Protein 1LC0 (pdb70)

Foldseek 3Di:
DDDDDQAAEEEEEACDVQSVVVVVLCVDPLNPPHYDYAAYEYPDPPQADVPHGYDHPVVLLVDPRHQEYEYEFFQQCQLVSLVSNLVSLHAYEYEFPNHLDLVSVVVSVVSCVVSVHHYHYDQLLCVDPLLVQVLVVLVPWAFAEKEKEKEEAQDDCVRRNDCLRNVLSRVLSVCVRQNFKDWDAWDKDDDVVQSWMKIWTWIAGPRRYIYIYMYIHGPPIHTDMWIWTDTPPDIDTDGDDPDDCPCSVVVRVVVVVCVVVVNDDPVRVVVVVVSSSSSSVVSVVNVVRD

Solvent-accessible surface area: 14925 Å² total; per-residue (Å²): 225,180,98,140,72,76,84,42,3,0,0,0,0,8,16,43,209,38,0,54,29,1,10,141,7,12,107,47,112,114,1,53,68,84,8,65,38,26,0,0,4,17,151,135,174,67,48,57,58,122,136,8,125,32,11,49,51,124,84,0,38,214,27,173,94,1,50,0,0,1,0,9,12,47,10,56,19,3,53,73,14,0,56,52,0,0,100,40,28,13,19,0,1,0,15,57,5,0,0,53,41,66,66,10,0,83,73,0,29,124,24,3,74,133,75,52,82,28,9,4,5,4,17,20,10,32,44,21,81,14,3,103,71,0,128,189,33,22,134,80,67,104,19,98,114,7,38,0,74,14,9,10,58,51,60,94,77,160,137,78,5,14,6,0,1,18,0,2,7,26,0,1,9,0,6,47,26,28,32,59,8,49,48,103,43,13,78,46,78,83,118,168,136,68,106,37,28,59,1,36,0,64,1,54,8,126,110,170,0,100,1,24,0,18,3,24,12,2,81,62,63,150,189,67,109,110,14,56,0,47,12,79,77,49,65,16,109,136,24,64,81,148,35,128,30,147,54,20,55,4,104,2,3,54,65,0,13,72,20,18,55,125,118,34,53,83,131,79,75,60,63,41,80,127,44,3,28,37,3,1,13,11,0,12,69,0,71,152,101,48

B-factor: mean 19.23, std 9.13, range [7.32, 62.12]

Radius of gyration: 19.87 Å; Cα contacts (8 Å, |Δi|>4): 535; chains: 1; bounding box: 60×46×43 Å

CATH classification: 3.40.50.720 (+1 more: 3.30.360.10)

Sequence (290 aa):
MITNSGKFGVVVVGVGRAGSVRLRDLKDPRSAAFLNLIGFVSRRELGSLDEVRQISLEDALRSQEIDVAYICSESSSHEDYIRQFLQAGKHVLVEYPMTLSFAAAQELWELAAQKGRVLHEEHVELLMEEFEFLRREVLGKELLKGSLRFTASPLEEERFGFPAFSGISRLTWLVSLFGELSLISATLEERKEDQYMKMTVQLETQNKGLLSWIEEKGPGLKRNRYVNFQFTSGSLEEVPSVGVNKNIFLKDQDIFVQKLLDQVSAEDLAAEKKRIMHCLGLASDIQKLC

Structure (mmCIF, N/CA/C/O backbone):
data_1LC0
#
_entry.id   1LC0
#
_cell.length_a   51.780
_cell.length_b   75.730
_cell.length_c   76.080
_cell.angle_alpha   90.00
_cell.angle_beta   90.00
_cell.angle_gamma   90.00
#
_symmetry.space_group_name_H-M   'P 21 21 21'
#
loop_
_entity.id
_entity.type
_entity.pdbx_description
1 polymer 'Biliverdin Reductase A'
2 non-polymer 'PHOSPHATE ION'
3 water water
#
loop_
_atom_site.group_PDB
_atom_site.id
_atom_site.type_symbol
_atom_site.label_atom_id
_atom_site.label_alt_id
_atom_site.label_comp_id
_atom_site.label_asym_id
_atom_site.label_entity_id
_atom_site.label_seq_id
_atom_site.pdbx_PDB_ins_code
_atom_site.Cartn_x
_atom_site.Cartn_y
_atom_site.Cartn_z
_atom_site.occupancy
_atom_site.B_iso_or_equiv
_atom_site.auth_seq_id
_atom_site.auth_comp_id
_atom_site.auth_asym_id
_atom_site.auth_atom_id
_atom_site.pdbx_PDB_model_num
ATOM 1 N N . MET A 1 1 ? 67.491 6.696 40.754 1.00 19.95 2 MET A N 1
ATOM 2 C CA . MET A 1 1 ? 67.326 8.029 40.109 1.00 20.01 2 MET A CA 1
ATOM 3 C C . MET A 1 1 ? 66.805 9.041 41.127 1.00 18.59 2 MET A C 1
ATOM 4 O O . MET A 1 1 ? 65.932 8.730 41.940 1.00 19.87 2 MET A O 1
ATOM 9 N N . ILE A 1 2 ? 67.365 10.246 41.097 1.00 17.00 3 ILE A N 1
ATOM 10 C CA . ILE A 1 2 ? 66.937 11.307 41.998 1.00 16.48 3 ILE A CA 1
ATOM 11 C C . ILE A 1 2 ? 66.025 12.225 41.194 1.00 16.02 3 ILE A C 1
ATOM 12 O O . ILE A 1 2 ? 66.467 12.889 40.255 1.00 16.34 3 ILE A O 1
ATOM 17 N N . THR A 1 3 ? 64.747 12.242 41.555 1.00 15.50 4 THR A N 1
ATOM 18 C CA . THR A 1 3 ? 63.762 13.067 40.867 1.00 17.38 4 THR A CA 1
ATOM 19 C C . THR A 1 3 ? 63.021 13.957 41.857 1.00 18.27 4 THR A C 1
ATOM 20 O O . THR A 1 3 ? 62.342 13.466 42.761 1.00 20.08 4 THR A O 1
ATOM 24 N N . ASN A 1 4 ? 63.158 15.266 41.678 1.00 19.98 5 ASN A N 1
ATOM 25 C CA . ASN A 1 4 ? 62.514 16.241 42.548 1.00 23.20 5 ASN A CA 1
ATOM 26 C C . ASN A 1 4 ? 61.029 16.312 42.228 1.00 23.48 5 ASN A C 1
ATOM 27 O O . ASN A 1 4 ? 60.641 16.708 41.129 1.00 23.78 5 ASN A O 1
ATOM 32 N N . SER A 1 5 ? 60.201 15.929 43.192 1.00 24.00 6 SER A N 1
ATOM 33 C CA . SER A 1 5 ? 58.759 15.955 43.000 1.00 24.61 6 SER A CA 1
ATOM 34 C C . SER A 1 5 ? 58.256 17.374 42.758 1.00 23.28 6 SER A C 1
ATOM 35 O O . SER A 1 5 ? 58.676 18.319 43.430 1.00 24.75 6 SER A O 1
ATOM 38 N N . GLY A 1 6 ? 57.363 17.515 41.785 1.00 21.62 7 GLY A N 1
ATOM 39 C CA . GLY A 1 6 ? 56.795 18.815 41.476 1.00 19.80 7 GLY A CA 1
ATOM 40 C C . GLY A 1 6 ? 55.415 18.942 42.094 1.00 18.70 7 GLY A C 1
ATOM 41 O O . GLY A 1 6 ? 54.777 19.992 42.013 1.00 20.34 7 GLY A O 1
ATOM 42 N N . LYS A 1 7 ? 54.953 17.862 42.717 1.00 15.92 8 LYS A N 1
ATOM 43 C CA . LYS A 1 7 ? 53.640 17.850 43.352 1.00 15.02 8 LYS A CA 1
ATOM 44 C C . LYS A 1 7 ? 53.695 18.488 44.734 1.00 13.70 8 LYS A C 1
ATOM 45 O O . LYS A 1 7 ? 54.731 18.468 45.404 1.00 15.58 8 LYS A O 1
ATOM 51 N N . PHE A 1 8 ? 52.573 19.063 45.154 1.00 12.25 9 PHE A N 1
ATOM 52 C CA . PHE A 1 8 ? 52.489 19.687 46.464 1.00 12.00 9 PHE A CA 1
ATOM 53 C C . PHE A 1 8 ? 52.182 18.630 47.517 1.00 11.13 9 PHE A C 1
ATOM 54 O O . PHE A 1 8 ? 51.217 17.874 47.377 1.00 11.39 9 PHE A O 1
ATOM 62 N N . GLY A 1 9 ? 53.002 18.580 48.563 1.00 11.43 10 GLY A N 1
ATOM 63 C CA . GLY A 1 9 ? 52.789 17.627 49.640 1.00 11.37 10 GLY A CA 1
ATOM 64 C C . GLY A 1 9 ? 51.706 18.151 50.566 1.00 10.72 10 GLY A C 1
ATOM 65 O O . GLY A 1 9 ? 51.789 19.280 51.047 1.00 11.29 10 GLY A O 1
ATOM 66 N N . VAL A 1 10 ? 50.700 17.321 50.826 1.00 10.51 11 VAL A N 1
ATOM 67 C CA . VAL A 1 10 ? 49.561 17.693 51.660 1.00 10.13 11 VAL A CA 1
ATOM 68 C C . VAL A 1 10 ? 49.462 16.936 52.979 1.00 9.86 11 VAL A C 1
ATOM 69 O O . VAL A 1 10 ? 49.684 15.726 53.031 1.00 11.01 11 VAL A O 1
ATOM 73 N N . VAL A 1 11 ? 49.133 17.657 54.048 1.00 9.46 12 VAL A N 1
ATOM 74 C CA . VAL A 1 11 ? 48.888 17.013 55.325 1.00 9.96 12 VAL A CA 1
ATOM 75 C C . VAL A 1 11 ? 47.463 17.421 55.696 1.00 9.10 12 VAL A C 1
ATOM 76 O O . VAL A 1 11 ? 47.093 18.592 55.556 1.00 9.98 12 VAL A O 1
ATOM 80 N N . VAL A 1 12 ? 46.654 16.447 56.109 1.00 9.25 13 VAL A N 1
ATOM 81 C CA . VAL A 1 12 ? 45.274 16.710 56.516 1.00 9.59 13 VAL A CA 1
ATOM 82 C C . VAL A 1 12 ? 45.267 16.795 58.040 1.00 8.90 13 VAL A C 1
ATOM 83 O O . VAL A 1 12 ? 45.750 15.889 58.722 1.00 10.00 13 VAL A O 1
ATOM 87 N N . VAL A 1 13 ? 44.722 17.888 58.563 1.00 9.30 14 VAL A N 1
ATOM 88 C CA . VAL A 1 13 ? 44.677 18.134 60.001 1.00 9.75 14 VAL A CA 1
ATOM 89 C C . VAL A 1 13 ? 43.253 17.975 60.526 1.00 9.37 14 VAL A C 1
ATOM 90 O O . VAL A 1 13 ? 42.364 18.770 60.199 1.00 9.97 14 VAL A O 1
ATOM 94 N N . GLY A 1 14 ? 43.051 16.948 61.350 1.00 9.12 15 GLY A N 1
ATOM 95 C CA . GLY A 1 14 ? 41.739 16.667 61.911 1.00 10.38 15 GLY A CA 1
ATOM 96 C C . GLY A 1 14 ? 41.106 15.564 61.089 1.00 11.40 15 GLY A C 1
ATOM 97 O O . GLY A 1 14 ? 40.775 15.784 59.922 1.00 12.91 15 GLY A O 1
ATOM 98 N N . VAL A 1 15 ? 40.921 14.385 61.672 1.00 12.13 16 VAL A N 1
ATOM 99 C CA . VAL A 1 15 ? 40.359 13.288 60.902 1.00 14.23 16 VAL A CA 1
ATOM 100 C C . VAL A 1 15 ? 38.920 12.897 61.191 1.00 15.35 16 VAL A C 1
ATOM 101 O O . VAL A 1 15 ? 38.540 11.730 61.057 1.00 19.53 16 VAL A O 1
ATOM 105 N N . GLY A 1 16 ? 38.123 13.884 61.587 1.00 14.21 17 GLY A N 1
ATOM 106 C CA . GLY A 1 16 ? 36.710 13.651 61.795 1.00 13.44 17 GLY A CA 1
ATOM 107 C C . GLY A 1 16 ? 36.152 13.452 60.393 1.00 12.73 17 GLY A C 1
ATOM 108 O O . GLY A 1 16 ? 36.902 13.128 59.464 1.00 13.57 17 GLY A O 1
ATOM 109 N N . ARG A 1 17 ? 34.859 13.677 60.208 1.00 13.31 18 ARG A N 1
ATOM 110 C CA . ARG A 1 17 ? 34.257 13.469 58.898 1.00 12.70 18 ARG A CA 1
ATOM 111 C C . ARG A 1 17 ? 34.859 14.300 57.776 1.00 11.60 18 ARG A C 1
ATOM 112 O O . ARG A 1 17 ? 35.177 13.772 56.708 1.00 11.13 18 ARG A O 1
ATOM 120 N N . ALA A 1 18 ? 35.012 15.599 58.010 1.00 11.79 19 ALA A N 1
ATOM 121 C CA . ALA A 1 18 ? 35.562 16.479 56.990 1.00 10.95 19 ALA A CA 1
ATOM 122 C C . ALA A 1 18 ? 36.959 16.039 56.566 1.00 10.36 19 ALA A C 1
ATOM 123 O O . ALA A 1 18 ? 37.273 16.009 55.373 1.00 10.15 19 ALA A O 1
ATOM 125 N N . GLY A 1 19 ? 37.794 15.683 57.536 1.00 10.25 20 GLY A N 1
ATOM 126 C CA . GLY A 1 19 ? 39.139 15.241 57.213 1.00 9.68 20 GLY A CA 1
ATOM 127 C C . GLY A 1 19 ? 39.125 13.930 56.449 1.00 9.52 20 GLY A C 1
ATOM 128 O O . GLY 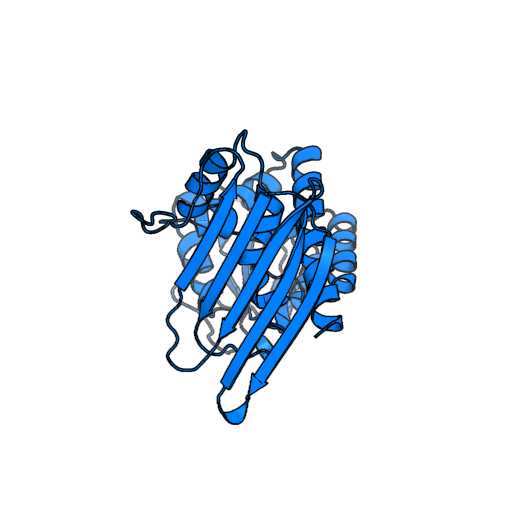A 1 19 ? 39.925 13.724 55.532 1.00 9.56 20 GLY A O 1
ATOM 129 N N . SER A 1 20 ? 38.213 13.034 56.821 1.00 9.45 21 SER A N 1
ATOM 130 C CA . SER A 1 20 ? 38.114 11.745 56.146 1.00 9.83 21 SER A CA 1
ATOM 131 C C . SER A 1 20 ? 37.709 11.928 54.689 1.00 9.00 21 SER A C 1
ATOM 132 O O . SER A 1 20 ? 38.169 11.190 53.816 1.00 9.17 21 SER A O 1
ATOM 135 N N . VAL A 1 21 ? 36.838 12.898 54.433 1.00 9.04 22 VAL A N 1
ATOM 136 C CA . VAL A 1 21 ? 36.416 13.202 53.069 1.00 9.00 22 VAL A CA 1
ATOM 137 C C . VAL A 1 21 ? 37.621 13.704 52.261 1.00 8.75 22 VAL A C 1
ATOM 138 O O . VAL A 1 21 ? 37.821 13.286 51.122 1.00 8.85 22 VAL A O 1
ATOM 142 N N . ARG A 1 22 ? 38.428 14.587 52.846 1.00 8.34 23 ARG A N 1
ATOM 143 C CA . ARG A 1 22 ? 39.599 15.083 52.131 1.00 8.81 23 ARG A CA 1
ATOM 144 C C . ARG A 1 22 ? 40.619 13.970 51.887 1.00 8.58 23 ARG A C 1
ATOM 145 O O . ARG A 1 22 ? 41.238 13.918 50.824 1.00 8.92 23 ARG A O 1
ATOM 153 N N . LEU A 1 23 ? 40.803 13.082 52.861 1.00 8.80 24 LEU A N 1
ATOM 154 C CA . LEU A 1 23 ? 41.739 11.971 52.686 1.00 8.92 24 LEU A CA 1
ATOM 155 C C . LEU A 1 23 ? 41.277 11.081 51.536 1.00 8.57 24 LEU A C 1
ATOM 156 O O . LEU A 1 23 ? 42.075 10.682 50.691 1.00 9.95 24 LEU A O 1
ATOM 161 N N . ARG A 1 24 ? 39.985 10.775 51.513 1.00 8.73 25 ARG A N 1
ATOM 162 C CA . ARG A 1 24 ? 39.406 9.958 50.453 1.00 8.95 25 ARG A CA 1
ATOM 163 C C . ARG A 1 24 ? 39.650 10.608 49.093 1.00 9.21 25 ARG A C 1
ATOM 164 O O . ARG A 1 24 ? 40.120 9.963 48.159 1.00 10.69 25 ARG A O 1
ATOM 172 N N . ASP A 1 25 ? 39.324 11.891 48.980 1.00 8.55 26 ASP A N 1
ATOM 173 C CA . ASP A 1 25 ? 39.485 12.601 47.717 1.00 8.79 26 ASP A CA 1
ATOM 174 C C . ASP A 1 25 ? 40.929 12.739 47.251 1.00 9.63 26 ASP A C 1
ATOM 175 O O . ASP A 1 25 ? 41.191 12.764 46.048 1.00 10.00 26 ASP A O 1
ATOM 180 N N . LEU A 1 26 ? 41.867 12.823 48.184 1.00 10.13 27 LEU A N 1
ATOM 181 C CA . LEU A 1 26 ? 43.275 12.945 47.818 1.00 11.17 27 LEU A CA 1
ATOM 182 C C . LEU A 1 26 ? 43.802 11.694 47.114 1.00 12.79 27 LEU A C 1
ATOM 183 O O . LEU A 1 26 ? 44.850 11.732 46.464 1.00 14.12 27 LEU A O 1
ATOM 188 N N . LYS A 1 27 ? 43.071 10.592 47.225 1.00 13.64 28 LYS A N 1
ATOM 189 C CA . LYS A 1 27 ? 43.479 9.345 46.588 1.00 15.16 28 LYS A CA 1
ATOM 190 C C . LYS A 1 27 ? 42.876 9.214 45.181 1.00 16.07 28 LYS A C 1
ATOM 191 O O . LYS A 1 27 ? 43.307 8.380 44.382 1.00 17.02 28 LYS A O 1
ATOM 197 N N . ASP A 1 28 ? 41.889 10.053 44.877 1.00 14.36 29 ASP A N 1
ATOM 198 C CA . ASP A 1 28 ? 41.216 10.049 43.576 1.00 14.20 29 ASP A CA 1
ATOM 199 C C . ASP A 1 28 ? 42.163 10.468 42.449 1.00 12.70 29 ASP A C 1
ATOM 200 O O . ASP A 1 28 ? 43.062 11.279 42.656 1.00 12.45 29 ASP A O 1
ATOM 205 N N . PRO A 1 29 ? 41.981 9.906 41.241 1.00 12.88 30 PRO A N 1
ATOM 206 C CA . PRO A 1 29 ? 42.856 10.279 40.124 1.00 12.17 30 PRO A CA 1
ATOM 207 C C . PRO A 1 29 ? 42.896 11.790 39.884 1.00 12.03 30 PRO A C 1
ATOM 208 O O . PRO A 1 29 ? 43.896 12.315 39.404 1.00 11.73 30 PRO A O 1
ATOM 212 N N . ARG A 1 30 ? 41.813 12.486 40.224 1.00 11.97 31 ARG A N 1
ATOM 213 C CA . ARG A 1 30 ? 41.754 13.934 40.035 1.00 11.34 31 ARG A CA 1
ATOM 214 C C . ARG A 1 30 ? 42.707 14.700 40.949 1.00 10.83 31 ARG A C 1
ATOM 215 O O . ARG A 1 30 ? 42.873 15.913 40.806 1.00 12.78 31 ARG A O 1
ATOM 223 N N . SER A 1 31 ? 43.330 13.991 41.884 1.00 10.69 32 SER A N 1
ATOM 224 C CA . SER A 1 31 ? 44.284 14.600 42.809 1.00 10.83 32 SER A CA 1
ATOM 225 C C . SER A 1 31 ? 45.717 14.175 42.497 1.00 11.49 32 SER A C 1
ATOM 226 O O . SER A 1 31 ? 46.671 14.747 43.021 1.00 14.07 32 SER A O 1
ATOM 229 N N . ALA A 1 32 ? 45.862 13.177 41.633 1.00 11.03 33 ALA A N 1
ATOM 230 C CA . ALA A 1 32 ? 47.166 12.604 41.317 1.00 10.64 33 ALA A CA 1
ATOM 231 C C . ALA A 1 32 ? 48.234 13.462 40.664 1.00 11.11 33 ALA A C 1
ATOM 232 O O . ALA A 1 32 ? 49.407 13.361 41.018 1.00 11.60 33 ALA A O 1
ATOM 234 N N . ALA A 1 33 ? 47.848 14.297 39.713 1.00 10.98 34 ALA A N 1
ATOM 235 C CA . ALA A 1 33 ? 48.839 15.094 39.005 1.00 11.60 34 ALA A CA 1
ATOM 236 C C . ALA A 1 33 ? 49.482 16.229 39.782 1.00 11.11 34 ALA A C 1
ATOM 237 O O . ALA A 1 33 ? 50.627 16.594 39.506 1.00 12.36 34 ALA A O 1
ATOM 239 N N . PHE A 1 34 ? 48.774 16.782 40.762 1.00 11.49 35 PHE A N 1
ATOM 240 C CA . PHE A 1 34 ? 49.312 17.920 41.495 1.00 11.28 35 PHE A CA 1
ATOM 241 C C . PHE A 1 34 ? 49.502 17.780 42.992 1.00 10.93 35 PHE A C 1
ATOM 242 O O . PHE A 1 34 ? 50.202 18.591 43.597 1.00 11.47 35 PHE A O 1
ATOM 250 N N . LEU A 1 35 ? 48.904 16.757 43.590 1.00 10.51 36 LEU A N 1
ATOM 251 C CA . LEU A 1 35 ? 48.980 16.605 45.034 1.00 10.52 36 LEU A CA 1
ATOM 252 C C . LEU A 1 35 ? 49.498 15.259 45.494 1.00 11.05 36 LEU A C 1
ATOM 253 O O . LEU A 1 35 ? 49.211 14.233 44.887 1.00 11.95 36 LEU A O 1
ATOM 258 N N . ASN A 1 36 ? 50.260 15.271 46.579 1.00 11.74 37 ASN A N 1
ATOM 259 C CA . ASN A 1 36 ? 50.783 14.043 47.147 1.00 13.07 37 ASN A CA 1
ATOM 260 C C . ASN A 1 36 ? 50.449 14.041 48.631 1.00 12.69 37 ASN A C 1
ATOM 261 O O . ASN A 1 36 ? 50.902 14.906 49.382 1.00 14.39 37 ASN A O 1
ATOM 266 N N . LEU A 1 37 ? 49.637 13.078 49.044 1.00 11.27 38 LEU A N 1
ATOM 267 C CA . LEU A 1 37 ? 49.236 12.967 50.438 1.00 12.40 38 LEU A CA 1
ATOM 268 C C . LEU A 1 37 ? 50.399 12.454 51.275 1.00 12.49 38 LEU A C 1
ATOM 269 O O . LEU A 1 37 ? 50.843 11.319 51.103 1.00 13.96 38 LEU A O 1
ATOM 274 N N . ILE A 1 38 ? 50.892 13.297 52.178 1.00 12.28 39 ILE A N 1
ATOM 275 C CA . ILE A 1 38 ? 52.017 12.934 53.035 1.00 12.68 39 ILE A CA 1
ATOM 276 C C . ILE A 1 38 ? 51.576 12.224 54.313 1.00 12.23 39 ILE A C 1
ATOM 277 O O . ILE A 1 38 ? 52.215 11.265 54.752 1.00 12.83 39 ILE A O 1
ATOM 282 N N . GLY A 1 39 ? 50.489 12.699 54.912 1.00 11.50 40 GLY A N 1
ATOM 283 C CA . GLY A 1 39 ? 49.988 12.091 56.131 1.00 11.44 40 GLY A CA 1
ATOM 284 C C . GLY A 1 39 ? 48.909 12.948 56.757 1.00 10.67 40 GLY A C 1
ATOM 285 O O . GLY A 1 39 ? 48.370 13.839 56.101 1.00 11.36 40 GLY A O 1
ATOM 286 N N . PHE A 1 40 ? 48.587 12.683 58.019 1.00 10.82 41 PHE A N 1
ATOM 287 C CA . PHE A 1 40 ? 47.573 13.465 58.713 1.00 9.99 41 PHE A CA 1
ATOM 288 C C . PHE A 1 40 ? 47.997 13.785 60.135 1.00 10.18 41 PHE A C 1
ATOM 289 O O . PHE A 1 40 ? 48.819 13.078 60.728 1.00 11.24 41 PHE A O 1
ATOM 297 N N . VAL A 1 41 ? 47.436 14.865 60.665 1.00 10.28 42 VAL A N 1
ATOM 298 C CA . VAL A 1 41 ? 47.681 15.285 62.034 1.00 10.89 42 VAL A CA 1
ATOM 299 C C . VAL A 1 41 ? 46.385 15.071 62.797 1.00 11.07 42 VAL A C 1
ATOM 300 O O . VAL A 1 41 ? 45.311 15.451 62.332 1.00 12.17 42 VAL A O 1
ATOM 304 N N . SER A 1 42 ? 46.487 14.442 63.961 1.00 11.56 43 SER A N 1
ATOM 305 C CA . SER A 1 42 ? 45.325 14.201 64.805 1.00 11.80 43 SER A CA 1
ATOM 306 C C . SER A 1 42 ? 45.726 14.391 66.253 1.00 12.39 43 SER A C 1
ATOM 307 O O . SER A 1 42 ? 46.868 14.126 66.632 1.00 13.33 43 SER A O 1
ATOM 310 N N . ARG A 1 43 ? 44.784 14.855 67.060 1.00 12.77 44 ARG A N 1
ATOM 311 C CA . ARG A 1 43 ? 45.038 15.057 68.474 1.00 13.74 44 ARG A CA 1
ATOM 312 C C . ARG A 1 43 ? 44.848 13.736 69.218 1.00 14.35 44 ARG A C 1
ATOM 313 O O . ARG A 1 43 ? 45.041 13.656 70.431 1.00 15.38 44 ARG A O 1
ATOM 321 N N . ARG A 1 44 ? 44.474 12.699 68.471 1.00 14.62 45 ARG A N 1
ATOM 322 C CA . ARG A 1 44 ? 44.296 11.357 69.019 1.00 15.16 45 ARG A CA 1
ATOM 323 C C . ARG A 1 44 ? 45.446 10.496 68.502 1.00 16.85 45 ARG A C 1
ATOM 324 O O . ARG A 1 44 ? 46.028 10.794 67.458 1.00 17.50 45 ARG A O 1
ATOM 332 N N . GLU A 1 45 ? 45.770 9.429 69.226 1.00 18.03 46 GLU A N 1
ATOM 333 C CA . GLU A 1 45 ? 46.863 8.541 68.839 1.00 20.11 46 GLU A CA 1
ATOM 334 C C . GLU A 1 45 ? 46.381 7.418 67.924 1.00 19.55 46 GLU A C 1
ATOM 335 O O . GLU A 1 45 ? 46.110 6.308 68.382 1.00 20.36 46 GLU A O 1
ATOM 341 N N . LEU A 1 46 ? 46.290 7.707 66.631 1.00 17.49 47 LEU A N 1
ATOM 342 C CA . LEU A 1 46 ? 45.830 6.725 65.653 1.00 16.86 47 LEU A CA 1
ATOM 343 C C . LEU A 1 46 ? 46.969 5.950 65.001 1.00 16.85 47 LEU A C 1
ATOM 344 O O . LEU A 1 46 ? 46.806 4.781 64.646 1.00 17.08 47 LEU A O 1
ATOM 349 N N . GLY A 1 47 ? 48.116 6.604 64.842 1.00 16.47 48 GLY A N 1
ATOM 350 C CA . GLY A 1 47 ? 49.265 5.961 64.229 1.00 15.76 48 GLY A CA 1
ATOM 351 C C . GLY A 1 47 ? 49.185 5.972 62.716 1.00 15.65 48 GLY A C 1
ATOM 352 O O . GLY A 1 47 ? 50.135 6.351 62.032 1.00 14.72 48 GLY A O 1
ATOM 353 N N . SER A 1 48 ? 48.040 5.552 62.192 1.00 14.71 49 SER A N 1
ATOM 354 C CA . SER A 1 48 ? 47.826 5.512 60.753 1.00 15.10 49 SER A CA 1
ATOM 355 C C . SER A 1 48 ? 46.366 5.222 60.445 1.00 15.31 49 SER A C 1
ATOM 356 O O . SER A 1 48 ? 45.591 4.854 61.326 1.00 16.63 49 SER A O 1
ATOM 359 N N . LEU A 1 49 ? 46.006 5.414 59.183 1.00 15.59 50 LEU A N 1
ATOM 360 C CA . LEU A 1 49 ? 44.663 5.144 58.690 1.00 17.10 50 LEU A CA 1
ATOM 361 C C . LEU A 1 49 ? 44.934 4.559 57.316 1.00 18.14 50 LEU A C 1
ATOM 362 O O . LEU A 1 49 ? 45.268 5.285 56.379 1.00 18.04 50 LEU A O 1
ATOM 367 N N . ASP A 1 50 ? 44.809 3.241 57.205 1.00 19.61 51 ASP A N 1
ATOM 368 C CA . ASP A 1 50 ? 45.109 2.566 55.952 1.00 21.50 51 ASP A CA 1
ATOM 369 C C . ASP A 1 50 ? 46.596 2.818 55.715 1.00 20.09 51 ASP A C 1
ATOM 370 O O . ASP A 1 50 ? 47.403 2.716 56.641 1.00 19.36 51 ASP A O 1
ATOM 375 N N . GLU A 1 51 ? 46.952 3.171 54.486 1.00 18.38 52 GLU A N 1
ATOM 376 C CA . GLU A 1 51 ? 48.343 3.431 54.134 1.00 17.99 52 GLU A CA 1
ATOM 377 C C . GLU A 1 51 ? 48.821 4.833 54.514 1.00 16.52 52 GLU A C 1
ATOM 378 O O . GLU A 1 51 ? 49.987 5.166 54.318 1.00 17.57 52 GLU A O 1
ATOM 384 N N . VAL A 1 52 ? 47.925 5.653 55.057 1.00 15.50 53 VAL A N 1
ATOM 385 C CA . VAL A 1 52 ? 48.279 7.022 55.433 1.00 13.58 53 VAL A CA 1
ATOM 386 C C . VAL A 1 52 ? 48.798 7.088 56.866 1.00 13.39 53 VAL A C 1
ATOM 387 O O . VAL A 1 52 ? 48.107 6.700 57.806 1.00 14.03 53 VAL A O 1
ATOM 391 N N . ARG A 1 53 ? 50.014 7.593 57.038 1.00 13.96 54 ARG A N 1
ATOM 392 C CA . ARG A 1 53 ? 50.588 7.660 58.374 1.00 14.71 54 ARG A CA 1
ATOM 393 C C . ARG A 1 53 ? 50.287 8.954 59.117 1.00 13.96 54 ARG A C 1
ATOM 394 O O . ARG A 1 53 ? 50.071 10.011 58.511 1.00 13.41 54 ARG A O 1
ATOM 402 N N . GLN A 1 54 ? 50.249 8.857 60.441 1.00 14.00 55 GLN A N 1
ATOM 403 C CA . GLN A 1 54 ? 50.016 10.022 61.273 1.00 13.13 55 GLN A CA 1
ATOM 404 C C . GLN A 1 54 ? 51.362 10.694 61.488 1.00 14.00 55 GLN A C 1
ATOM 405 O O . GLN A 1 54 ? 52.388 10.026 61.624 1.00 14.56 55 GLN A O 1
ATOM 411 N N . ILE A 1 55 ? 51.348 12.019 61.504 1.00 13.14 56 ILE A N 1
ATOM 412 C CA . ILE A 1 55 ? 52.550 12.809 61.712 1.00 14.14 56 ILE A CA 1
ATOM 413 C C . ILE A 1 55 ? 52.210 13.769 62.841 1.00 14.22 56 ILE A C 1
ATOM 414 O O . ILE A 1 55 ? 51.116 14.331 62.866 1.00 13.48 56 ILE A O 1
ATOM 419 N N . SER A 1 56 ? 53.125 13.949 63.786 1.00 15.06 57 SER A N 1
ATOM 420 C CA . SER A 1 56 ? 52.859 14.859 64.890 1.00 14.71 57 SER A CA 1
ATOM 421 C C . SER A 1 56 ? 52.794 16.279 64.341 1.00 14.66 57 SER A C 1
ATOM 422 O O . SER A 1 56 ? 53.375 16.577 63.299 1.00 13.67 57 SER A O 1
ATOM 425 N N . LEU A 1 57 ? 52.078 17.151 65.039 1.00 14.32 58 LEU A N 1
ATOM 426 C CA . LEU A 1 57 ? 51.958 18.537 64.609 1.00 15.13 58 LEU A CA 1
ATOM 427 C C . LEU A 1 57 ? 53.336 19.170 64.460 1.00 16.25 58 LEU A C 1
ATOM 428 O O . LEU A 1 57 ? 53.634 19.806 63.449 1.00 16.23 58 LEU A O 1
ATOM 433 N N . GLU A 1 58 ? 54.175 18.996 65.475 1.00 18.23 59 GLU A N 1
ATOM 434 C CA . GLU A 1 58 ? 55.513 19.565 65.438 1.00 19.56 59 GLU A CA 1
ATOM 435 C C . GLU A 1 58 ? 56.307 19.082 64.231 1.00 19.11 59 GLU A C 1
ATOM 436 O O . GLU A 1 58 ? 56.992 19.869 63.583 1.00 18.47 59 GLU A O 1
ATOM 442 N N . ASP A 1 59 ? 56.214 17.793 63.920 1.00 18.64 60 ASP A N 1
ATOM 443 C CA . ASP A 1 59 ? 56.929 17.258 62.768 1.00 18.61 60 ASP A CA 1
ATOM 444 C C . ASP A 1 59 ? 56.335 17.785 61.462 1.00 17.82 60 ASP A C 1
ATOM 445 O O . ASP A 1 59 ? 57.059 18.039 60.500 1.00 18.18 60 ASP A O 1
ATOM 450 N N . ALA A 1 60 ? 55.017 17.955 61.432 1.00 16.32 61 ALA A N 1
ATOM 451 C CA . ALA A 1 60 ? 54.348 18.454 60.234 1.00 15.28 61 ALA A CA 1
ATOM 452 C C . ALA A 1 60 ? 54.793 19.877 59.910 1.00 15.99 61 ALA A C 1
ATOM 453 O O . ALA A 1 60 ? 55.011 20.221 58.750 1.00 15.72 61 ALA A O 1
ATOM 455 N N . LEU A 1 61 ? 54.924 20.702 60.943 1.00 15.32 62 LEU A N 1
ATOM 456 C CA . LEU A 1 61 ? 55.346 22.086 60.763 1.00 17.06 62 LEU A CA 1
ATOM 457 C C . LEU A 1 61 ? 56.793 22.162 60.279 1.00 17.40 62 LEU A C 1
ATOM 458 O O . LEU A 1 61 ? 57.159 23.068 59.528 1.00 18.51 62 LEU A O 1
ATOM 463 N N . ARG A 1 62 ? 57.603 21.199 60.709 1.00 18.71 63 ARG A N 1
ATOM 464 C CA . ARG A 1 62 ? 59.017 21.131 60.344 1.00 21.56 63 ARG A CA 1
ATOM 465 C C . ARG A 1 62 ? 59.268 20.453 59.001 1.00 22.90 63 ARG A C 1
ATOM 466 O O . ARG A 1 62 ? 60.274 20.716 58.343 1.00 25.54 63 ARG A O 1
ATOM 474 N N . SER A 1 63 ? 58.358 19.573 58.601 1.00 21.83 64 SER A N 1
ATOM 475 C CA . SER A 1 63 ? 58.506 18.835 57.352 1.00 22.02 64 SER A CA 1
ATOM 476 C C . SER A 1 63 ? 58.640 19.714 56.116 1.00 22.16 64 SER A C 1
ATOM 477 O O . SER A 1 63 ? 57.768 20.531 55.817 1.00 22.03 64 SER A O 1
ATOM 480 N N . GLN A 1 64 ? 59.732 19.520 55.386 1.00 22.55 65 GLN A N 1
ATOM 481 C CA . GLN A 1 64 ? 59.990 20.297 54.186 1.00 23.13 65 GLN A CA 1
ATOM 482 C C . GLN A 1 64 ? 59.213 19.787 52.976 1.00 22.70 65 GLN A C 1
ATOM 483 O O . GLN A 1 64 ? 59.011 20.525 52.011 1.00 24.06 65 GLN A O 1
ATOM 489 N N . GLU A 1 65 ? 58.769 18.535 53.020 1.00 22.05 66 GLU A N 1
ATOM 490 C CA . GLU A 1 65 ? 58.016 17.988 51.896 1.00 22.25 66 GLU A CA 1
ATOM 491 C C . GLU A 1 65 ? 56.558 18.432 51.961 1.00 20.49 66 GLU A C 1
ATOM 492 O O . GLU A 1 65 ? 55.872 18.483 50.940 1.00 23.66 66 GLU A O 1
ATOM 498 N N . ILE A 1 66 ? 56.083 18.743 53.163 1.00 15.56 67 ILE A N 1
ATOM 499 C CA . ILE A 1 66 ? 54.711 19.206 53.318 1.00 13.70 67 ILE A CA 1
ATOM 500 C C . ILE A 1 66 ? 54.668 20.660 52.869 1.00 13.88 67 ILE A C 1
ATOM 501 O O . ILE A 1 66 ? 55.329 21.525 53.451 1.00 15.22 67 ILE A O 1
ATOM 506 N N . ASP A 1 67 ? 53.899 20.917 51.817 1.00 11.96 68 ASP A N 1
ATOM 507 C CA . ASP A 1 67 ? 53.756 22.258 51.264 1.00 11.64 68 ASP A CA 1
ATOM 508 C C . ASP A 1 67 ? 52.400 22.862 51.571 1.00 10.84 68 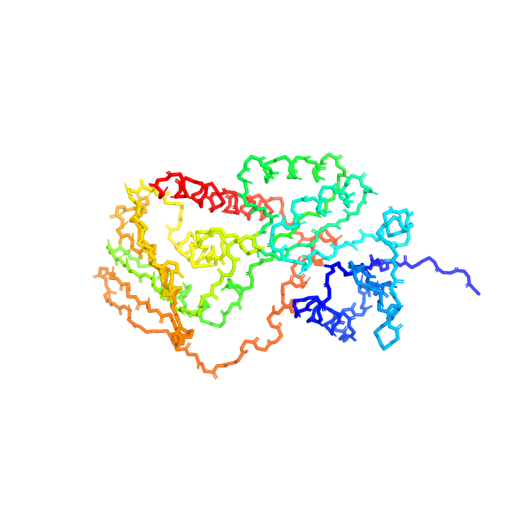ASP A C 1
ATOM 509 O O . ASP A 1 67 ? 52.224 24.082 51.510 1.00 11.05 68 ASP A O 1
ATOM 514 N N . VAL A 1 68 ? 51.445 21.993 51.890 1.00 11.18 69 VAL A N 1
ATOM 515 C CA . VAL A 1 68 ? 50.070 22.396 52.129 1.00 9.99 69 VAL A CA 1
ATOM 516 C C . VAL A 1 68 ? 49.439 21.687 53.314 1.00 9.78 69 VAL A C 1
ATOM 517 O O . VAL A 1 68 ? 49.696 20.506 53.555 1.00 10.06 69 VAL A O 1
ATOM 521 N N . ALA A 1 69 ? 48.600 22.414 54.043 1.00 9.66 70 ALA A N 1
ATOM 522 C CA . ALA A 1 69 ? 47.864 21.833 55.153 1.00 9.10 70 ALA A CA 1
ATOM 523 C C . ALA A 1 69 ? 46.375 22.063 54.910 1.00 8.63 70 ALA A C 1
ATOM 524 O O . ALA A 1 69 ? 45.963 23.157 54.510 1.00 9.80 70 ALA A O 1
ATOM 526 N N . TYR A 1 70 ? 45.583 21.013 55.113 1.00 9.09 71 TYR A N 1
ATOM 527 C CA . TYR A 1 70 ? 44.127 21.087 55.008 1.00 9.02 71 TYR A CA 1
ATOM 528 C C . TYR A 1 70 ? 43.645 21.093 56.462 1.00 8.55 71 TYR A C 1
ATOM 529 O O . TYR A 1 70 ? 43.876 20.131 57.191 1.00 9.21 71 TYR A O 1
ATOM 538 N N . ILE A 1 71 ? 42.983 22.166 56.881 1.00 8.25 72 ILE A N 1
ATOM 539 C CA . ILE A 1 71 ? 42.494 22.270 58.254 1.00 8.97 72 ILE A CA 1
ATOM 540 C C . ILE A 1 71 ? 41.025 21.863 58.246 1.00 8.57 72 ILE A C 1
ATOM 541 O O . ILE A 1 71 ? 40.151 22.610 57.788 1.00 9.16 72 ILE A O 1
ATOM 546 N N . CYS A 1 72 ? 40.772 20.667 58.772 1.00 9.30 73 CYS A N 1
ATOM 547 C CA . CYS A 1 72 ? 39.440 20.076 58.771 1.00 8.74 73 CYS A CA 1
ATOM 548 C C . CYS A 1 72 ? 38.832 19.802 60.139 1.00 9.87 73 CYS A C 1
ATOM 549 O O . CYS A 1 72 ? 37.779 19.169 60.233 1.00 11.25 73 CYS A O 1
ATOM 552 N N . SER A 1 73 ? 39.497 20.269 61.189 1.00 10.59 74 SER A N 1
ATOM 553 C CA . SER A 1 73 ? 39.037 20.080 62.560 1.00 11.85 74 SER A CA 1
ATOM 554 C C . SER A 1 73 ? 37.832 20.969 62.860 1.00 11.24 74 SER A C 1
ATOM 555 O O . SER A 1 73 ? 37.378 21.709 61.984 1.00 11.62 74 SER A O 1
ATOM 558 N N . GLU A 1 74 ? 37.312 20.905 64.088 1.00 12.34 75 GLU A N 1
ATOM 559 C CA . GLU A 1 74 ? 36.157 21.728 64.443 1.00 12.44 75 GLU A CA 1
ATOM 560 C C . GLU A 1 74 ? 36.540 23.201 64.333 1.00 11.53 75 GLU A C 1
ATOM 561 O O . GLU A 1 74 ? 37.693 23.568 64.540 1.00 12.04 75 GLU A O 1
ATOM 567 N N . SER A 1 75 ? 35.563 24.040 64.011 1.00 12.52 76 SER A N 1
ATOM 568 C CA . SER A 1 75 ? 35.810 25.461 63.804 1.00 14.25 76 SER A CA 1
ATOM 569 C C . SER A 1 75 ? 36.560 26.213 64.899 1.00 13.64 76 SER A C 1
ATOM 570 O O . SER A 1 75 ? 37.371 27.084 64.596 1.00 13.74 76 SER A O 1
ATOM 573 N N . SER A 1 76 ? 36.309 25.896 66.165 1.00 14.03 77 SER A N 1
ATOM 574 C CA . SER A 1 76 ? 36.994 26.609 67.239 1.00 13.90 77 SER A CA 1
ATOM 575 C C . SER A 1 76 ? 38.508 26.413 67.238 1.00 14.51 77 SER A C 1
ATOM 576 O O . SER A 1 76 ? 39.231 27.160 67.899 1.00 16.64 77 SER A O 1
ATOM 579 N N . SER A 1 77 ? 38.995 25.426 66.490 1.00 12.99 78 SER A N 1
ATOM 580 C CA . SER A 1 77 ? 40.432 25.163 66.427 1.00 12.90 78 SER A CA 1
ATOM 581 C C . SER A 1 77 ? 41.074 25.670 65.135 1.00 11.95 78 SER A C 1
ATOM 582 O O . SER A 1 77 ? 42.293 25.611 64.981 1.00 12.95 78 SER A O 1
ATOM 585 N N . HIS A 1 78 ? 40.261 26.178 64.215 1.00 12.37 79 HIS A N 1
ATOM 586 C CA . HIS A 1 78 ? 40.773 26.656 62.932 1.00 11.84 79 HIS A CA 1
ATOM 587 C C . HIS A 1 78 ? 41.809 27.768 63.003 1.00 12.51 79 HIS A C 1
ATOM 588 O O . HIS A 1 78 ? 42.879 27.661 62.405 1.00 12.00 79 HIS A O 1
ATOM 595 N N . GLU A 1 79 ? 41.484 28.834 63.726 1.00 13.55 80 GLU A N 1
ATOM 596 C CA . GLU A 1 79 ? 42.376 29.982 63.845 1.00 13.55 80 GLU A CA 1
ATOM 597 C C . GLU A 1 79 ? 43.800 29.592 64.227 1.00 13.06 80 GLU A C 1
ATOM 598 O O . GLU A 1 79 ? 44.756 29.956 63.542 1.00 13.91 80 GLU A O 1
ATOM 604 N N . ASP A 1 80 ? 43.935 28.850 65.320 1.00 14.08 81 ASP A N 1
ATOM 605 C CA . ASP A 1 80 ? 45.246 28.427 65.793 1.00 14.25 81 ASP A CA 1
ATOM 606 C C . ASP A 1 80 ? 46.008 27.587 64.775 1.00 13.16 81 ASP A C 1
ATOM 607 O O . ASP A 1 80 ? 47.192 27.818 64.536 1.00 13.30 81 ASP A O 1
ATOM 612 N N . TYR A 1 81 ? 45.338 26.600 64.187 1.00 12.33 82 TYR A N 1
ATOM 613 C CA . TYR A 1 81 ? 45.986 25.741 63.201 1.00 11.99 82 TYR A CA 1
ATOM 614 C C . TYR A 1 81 ? 46.429 26.522 61.966 1.00 10.88 82 TYR A C 1
ATOM 615 O O . TYR A 1 81 ? 47.535 26.323 61.466 1.00 12.07 82 TYR A O 1
ATOM 624 N N . ILE A 1 82 ? 45.569 27.406 61.469 1.00 11.38 83 ILE A N 1
ATOM 625 C CA . ILE A 1 82 ? 45.921 28.196 60.294 1.00 11.40 83 ILE A CA 1
ATOM 626 C C . ILE A 1 82 ? 47.163 29.033 60.585 1.00 11.04 83 ILE A C 1
ATOM 627 O O . ILE A 1 82 ? 48.117 29.044 59.806 1.00 11.87 83 ILE A O 1
ATOM 632 N N . ARG A 1 83 ? 47.145 29.732 61.715 1.00 12.04 84 ARG A N 1
ATOM 633 C CA . ARG A 1 83 ? 48.270 30.581 62.080 1.00 12.39 84 ARG A CA 1
ATOM 634 C C . ARG A 1 83 ? 49.570 29.785 62.156 1.00 11.36 84 ARG A C 1
ATOM 635 O O . ARG A 1 83 ? 50.588 30.199 61.600 1.00 13.18 84 ARG A O 1
ATOM 643 N N . GLN A 1 84 ? 49.538 28.635 62.823 1.00 12.16 85 GLN A N 1
ATOM 644 C CA . GLN A 1 84 ? 50.744 27.826 62.944 1.00 13.36 85 GLN A CA 1
ATOM 645 C C . GLN A 1 84 ? 51.301 27.373 61.600 1.00 12.54 85 GLN A C 1
ATOM 646 O O . GLN A 1 84 ? 52.505 27.459 61.367 1.00 12.70 85 GLN A O 1
ATOM 652 N N . PHE A 1 85 ? 50.436 26.890 60.713 1.00 12.56 86 PHE A N 1
ATOM 653 C CA . PHE A 1 85 ? 50.908 26.420 59.419 1.00 11.94 86 PHE A CA 1
ATOM 654 C C . PHE A 1 85 ? 51.369 27.533 58.482 1.00 11.50 86 PHE A C 1
ATOM 655 O O . PHE A 1 85 ? 52.340 27.357 57.748 1.00 12.66 86 PHE A O 1
ATOM 663 N N . LEU A 1 86 ? 50.700 28.681 58.513 1.00 11.81 87 LEU A N 1
ATOM 664 C CA . LEU A 1 86 ? 51.128 29.802 57.680 1.00 12.31 87 LEU A CA 1
ATOM 665 C C . LEU A 1 86 ? 52.493 30.292 58.171 1.00 12.96 87 LEU A C 1
ATOM 666 O O . LEU A 1 86 ? 53.390 30.574 57.373 1.00 13.88 87 LEU A O 1
ATOM 671 N N . GLN A 1 87 ? 52.644 30.394 59.490 1.00 13.64 88 GLN A N 1
ATOM 672 C CA . GLN A 1 87 ? 53.906 30.848 60.073 1.00 14.09 88 GLN A CA 1
ATOM 673 C C . GLN A 1 87 ? 55.037 29.905 59.686 1.00 15.07 88 GLN A C 1
ATOM 674 O O . GLN A 1 87 ? 56.180 30.330 59.502 1.00 16.49 88 GLN A O 1
ATOM 680 N N . ALA A 1 88 ? 54.710 28.621 59.567 1.00 14.01 89 ALA A N 1
ATOM 681 C CA . ALA A 1 88 ? 55.688 27.606 59.202 1.00 14.86 89 ALA A CA 1
ATOM 682 C C . ALA A 1 88 ? 55.946 27.580 57.696 1.00 14.89 89 ALA A C 1
ATOM 683 O O . ALA A 1 88 ? 56.750 26.785 57.216 1.00 16.80 89 ALA A O 1
ATOM 685 N N . GLY A 1 89 ? 55.253 28.437 56.953 1.00 13.82 90 GLY A N 1
ATOM 686 C CA . GLY A 1 89 ? 55.463 28.505 55.517 1.00 14.04 90 GLY A CA 1
ATOM 687 C C . GLY A 1 89 ? 54.676 27.561 54.625 1.00 13.17 90 GLY A C 1
ATOM 688 O O . GLY A 1 89 ? 55.085 27.296 53.496 1.00 14.45 90 GLY A O 1
ATOM 689 N N . LYS A 1 90 ? 53.551 27.049 55.114 1.00 12.42 91 LYS A N 1
ATOM 690 C CA . LYS A 1 90 ? 52.727 26.146 54.316 1.00 11.50 91 LYS A CA 1
ATOM 691 C C . LYS A 1 90 ? 51.479 26.848 53.792 1.00 11.15 91 LYS A C 1
ATOM 692 O O . LYS A 1 90 ? 50.954 27.755 54.439 1.00 11.98 91 LYS A O 1
ATOM 698 N N . HIS A 1 91 ? 51.026 26.441 52.608 1.00 11.27 92 HIS A N 1
ATOM 699 C CA . HIS A 1 91 ? 49.786 26.963 52.045 1.00 9.95 92 HIS A CA 1
ATOM 700 C C . HIS A 1 91 ? 48.693 26.324 52.903 1.00 9.71 92 HIS A C 1
ATOM 701 O O . HIS A 1 91 ? 48.886 25.234 53.458 1.00 10.25 92 HIS A O 1
ATOM 708 N N . VAL A 1 92 ? 47.543 26.976 52.995 1.00 9.49 93 VAL A N 1
ATOM 709 C CA . VAL A 1 92 ? 46.468 26.456 53.824 1.00 9.82 93 VAL A CA 1
ATOM 710 C C . VAL A 1 92 ? 45.078 26.486 53.200 1.00 9.33 93 VAL A C 1
ATOM 711 O O . VAL A 1 92 ? 44.647 27.500 52.647 1.00 10.14 93 VAL A O 1
ATOM 715 N N . LEU A 1 93 ? 44.402 25.345 53.276 1.00 9.85 94 LEU A N 1
ATOM 716 C CA . LEU A 1 93 ? 43.017 25.227 52.858 1.00 9.41 94 LEU A CA 1
ATOM 717 C C . LEU A 1 93 ? 42.314 24.965 54.186 1.00 9.07 94 LEU A C 1
ATOM 718 O O . LEU A 1 93 ? 42.804 24.181 55.001 1.00 9.60 94 LEU A O 1
ATOM 723 N N . VAL A 1 94 ? 41.197 25.636 54.423 1.00 8.45 95 VAL A N 1
ATOM 724 C CA . VAL A 1 94 ? 40.449 25.428 55.659 1.00 8.33 95 VAL A CA 1
ATOM 725 C C . VAL A 1 94 ? 38.962 25.398 55.338 1.00 7.71 95 VAL A C 1
ATOM 726 O O . VAL A 1 94 ? 38.491 26.167 54.499 1.00 9.05 95 VAL A O 1
ATOM 730 N N . GLU A 1 95 ? 38.229 24.490 55.977 1.00 8.19 96 GLU A N 1
ATOM 731 C CA . GLU A 1 95 ? 36.786 24.413 55.757 1.00 8.59 96 GLU A CA 1
ATOM 732 C C . GLU A 1 95 ? 36.163 25.614 56.477 1.00 9.28 96 GLU A C 1
ATOM 733 O O . GLU A 1 95 ? 36.640 26.031 57.533 1.00 10.01 96 GLU A O 1
ATOM 739 N N . TYR A 1 96 ? 35.100 26.181 55.921 1.00 8.64 97 TYR A N 1
ATOM 740 C CA . TYR A 1 96 ? 34.484 27.332 56.575 1.00 9.46 97 TYR A CA 1
ATOM 741 C C . TYR A 1 96 ? 33.899 26.918 57.929 1.00 9.52 97 TYR A C 1
ATOM 742 O O . TYR A 1 96 ? 33.523 25.764 58.125 1.00 10.17 97 TYR A O 1
ATOM 751 N N . PRO A 1 97 ? 33.898 27.834 58.912 1.00 10.10 98 PRO A N 1
ATOM 752 C CA . PRO A 1 97 ? 34.409 29.205 58.846 1.00 9.49 98 PRO A CA 1
ATOM 753 C C . PRO A 1 97 ? 35.890 29.178 59.228 1.00 9.75 98 PRO A C 1
ATOM 754 O O . PRO A 1 97 ? 36.295 28.428 60.118 1.00 10.16 98 PRO A O 1
ATOM 758 N N . MET A 1 98 ? 36.699 29.989 58.556 1.00 9.78 99 MET A N 1
ATOM 759 C CA . MET A 1 98 ? 38.131 30.014 58.836 1.00 9.91 99 MET A CA 1
ATOM 760 C C . MET A 1 98 ? 38.434 30.429 60.273 1.00 10.56 99 MET A C 1
ATOM 761 O O . MET A 1 98 ? 39.424 29.987 60.849 1.00 11.36 99 MET A O 1
ATOM 766 N N . THR A 1 99 ? 37.588 31.286 60.840 1.00 11.08 100 THR A N 1
ATOM 767 C CA . THR A 1 99 ? 37.734 31.719 62.230 1.00 11.59 100 THR A CA 1
ATOM 768 C C . THR A 1 99 ? 36.346 32.035 62.769 1.00 12.40 100 THR A C 1
ATOM 769 O O . THR A 1 99 ? 35.354 31.992 62.036 1.00 12.50 100 THR A O 1
ATOM 773 N N . LEU A 1 100 ? 36.291 32.347 64.060 1.00 13.31 101 LEU A N 1
ATOM 774 C CA . LEU A 1 100 ? 35.048 32.721 64.721 1.00 13.49 101 LEU A CA 1
ATOM 775 C C . LEU A 1 100 ? 35.218 34.170 65.176 1.00 13.69 101 LEU A C 1
ATOM 776 O O . LEU A 1 100 ? 34.506 34.652 66.062 1.00 15.04 101 LEU A O 1
ATOM 781 N N . SER A 1 101 ? 36.171 34.855 64.548 1.00 14.35 102 SER A N 1
ATOM 782 C CA . SER A 1 101 ? 36.496 36.244 64.854 1.00 15.08 102 SER A CA 1
ATOM 783 C C . SER A 1 101 ? 36.911 37.007 63.598 1.00 14.70 102 SER A C 1
ATOM 784 O O . SER A 1 101 ? 37.795 36.570 62.861 1.00 13.72 102 SER A O 1
ATOM 787 N N . PHE A 1 102 ? 36.279 38.149 63.361 1.00 15.41 103 PHE A N 1
ATOM 788 C CA . PHE A 1 102 ? 36.593 38.971 62.197 1.00 15.27 103 PHE A CA 1
ATOM 789 C C . PHE A 1 102 ? 38.040 39.466 62.243 1.00 15.22 103 PHE A C 1
ATOM 790 O O . PHE A 1 102 ? 38.773 39.363 61.259 1.00 15.10 103 PHE A O 1
ATOM 798 N N . ALA A 1 103 ? 38.442 40.012 63.386 1.00 15.05 104 ALA A N 1
ATOM 799 C CA . ALA A 1 103 ? 39.800 40.521 63.549 1.00 15.17 104 ALA A CA 1
ATOM 800 C C . ALA A 1 103 ? 40.847 39.438 63.297 1.00 14.37 104 ALA A C 1
ATOM 801 O O . ALA A 1 103 ? 41.862 39.688 62.643 1.00 15.51 104 ALA A O 1
ATOM 803 N N . ALA A 1 104 ? 40.602 38.239 63.817 1.00 14.88 105 ALA A N 1
ATOM 804 C CA . ALA A 1 104 ? 41.534 37.131 63.634 1.00 14.37 105 ALA A CA 1
ATOM 805 C C . ALA A 1 104 ? 41.669 36.775 62.155 1.00 13.00 105 ALA A C 1
ATOM 806 O O . ALA A 1 104 ? 42.760 36.468 61.678 1.00 14.03 105 ALA A O 1
ATOM 808 N N . ALA A 1 105 ? 40.555 36.819 61.430 1.00 13.46 106 ALA A N 1
ATOM 809 C CA . ALA A 1 105 ? 40.571 36.513 60.002 1.00 13.21 106 ALA A CA 1
ATOM 810 C C . ALA A 1 105 ? 41.434 37.544 59.270 1.00 13.58 106 ALA A C 1
ATOM 811 O O . ALA A 1 105 ? 42.197 37.193 58.371 1.00 13.96 106 ALA A O 1
ATOM 813 N N . GLN A 1 106 ? 41.311 38.813 59.656 1.00 14.30 107 GLN A N 1
ATOM 814 C CA . GLN A 1 106 ? 42.113 39.872 59.043 1.00 14.83 107 GLN A CA 1
ATOM 815 C C . GLN A 1 106 ? 43.594 39.577 59.257 1.00 14.48 107 GLN A C 1
ATOM 816 O O . GLN A 1 106 ? 44.411 39.713 58.345 1.00 15.78 107 GLN A O 1
ATOM 822 N N . GLU A 1 107 ? 43.930 39.176 60.478 1.00 14.75 108 GLU A N 1
ATOM 823 C CA . GLU A 1 107 ? 45.305 38.854 60.835 1.00 15.11 108 GLU A CA 1
ATOM 824 C C . GLU A 1 107 ? 45.847 37.717 59.974 1.00 13.22 108 GLU A C 1
ATOM 825 O O . GLU A 1 107 ? 46.979 37.768 59.499 1.00 13.50 108 GLU A O 1
ATOM 831 N N . LEU A 1 108 ? 45.032 36.683 59.780 1.00 13.84 109 LEU A N 1
ATOM 832 C CA . LEU A 1 108 ? 45.452 35.532 58.995 1.00 12.29 109 LEU A CA 1
ATOM 833 C C . LEU A 1 108 ? 45.655 35.840 57.515 1.00 12.31 109 LEU A C 1
ATOM 834 O O . LEU A 1 108 ? 46.584 35.317 56.899 1.00 12.62 109 LEU A O 1
ATOM 839 N N . TRP A 1 109 ? 44.799 36.681 56.941 1.00 13.55 110 TRP A N 1
ATOM 840 C CA . TRP A 1 109 ? 44.963 37.046 55.537 1.00 13.76 110 TRP A CA 1
ATOM 841 C C . TRP A 1 109 ? 46.264 37.828 55.375 1.00 14.30 110 TRP A C 1
ATOM 842 O O . TRP A 1 109 ? 46.979 37.659 54.388 1.00 14.62 110 TRP A O 1
ATOM 853 N N . GLU A 1 110 ? 46.573 38.677 56.352 1.00 13.98 111 GLU A N 1
ATOM 854 C CA . GLU A 1 110 ? 47.802 39.461 56.302 1.00 15.21 111 GLU A CA 1
ATOM 855 C C . GLU A 1 110 ? 49.016 38.543 56.420 1.00 14.82 111 GLU A C 1
ATOM 856 O O . GLU A 1 110 ? 50.007 38.717 55.712 1.00 14.35 111 GLU A O 1
ATOM 862 N N . LEU A 1 111 ? 48.933 37.564 57.315 1.00 14.26 112 LEU A N 1
ATOM 863 C CA . LEU A 1 111 ? 50.027 36.622 57.511 1.00 13.98 112 LEU A CA 1
ATOM 864 C C . LEU A 1 111 ? 50.265 35.803 56.242 1.00 13.91 112 LEU A C 1
ATOM 865 O O . LEU A 1 111 ? 51.408 35.587 55.836 1.00 14.52 112 LEU A O 1
ATOM 870 N N . ALA A 1 112 ? 49.183 35.346 55.616 1.00 12.99 113 ALA A N 1
ATOM 871 C CA . ALA A 1 112 ? 49.297 34.560 54.390 1.00 12.54 113 ALA A CA 1
ATOM 872 C C . ALA A 1 112 ? 50.034 35.372 53.326 1.00 13.33 113 ALA A C 1
ATOM 873 O O . ALA A 1 112 ? 50.921 34.861 52.643 1.00 13.61 113 ALA A O 1
ATOM 875 N N . ALA A 1 113 ? 49.661 36.640 53.191 1.00 14.13 114 ALA A N 1
ATOM 876 C CA . ALA A 1 113 ? 50.297 37.521 52.219 1.00 14.36 114 ALA A CA 1
ATOM 877 C C . ALA A 1 113 ? 51.777 37.675 52.568 1.00 15.34 114 ALA A C 1
ATOM 878 O O . ALA A 1 113 ? 52.643 37.593 51.700 1.00 16.00 114 ALA A O 1
ATOM 880 N N . GLN A 1 114 ? 52.055 37.886 53.851 1.00 14.72 115 GLN A N 1
ATOM 881 C CA . GLN A 1 114 ? 53.424 38.042 54.333 1.00 17.23 115 GLN A CA 1
ATOM 882 C C . GLN A 1 114 ? 54.299 36.859 53.931 1.00 17.40 115 GLN A C 1
ATOM 883 O O . GLN A 1 114 ? 55.419 37.032 53.445 1.00 18.86 115 GLN A O 1
ATOM 889 N N . LYS A 1 115 ? 53.778 35.653 54.135 1.00 15.69 116 LYS A N 1
ATOM 890 C CA . LYS A 1 115 ? 54.523 34.439 53.832 1.00 15.49 116 LYS A CA 1
ATOM 891 C C . LYS A 1 115 ? 54.405 33.977 52.383 1.00 14.61 116 LYS A C 1
ATOM 892 O O . LYS A 1 115 ? 54.955 32.940 52.016 1.00 15.51 116 LYS A O 1
ATOM 898 N N . GLY A 1 116 ? 53.692 34.746 51.564 1.00 15.17 117 GLY A N 1
ATOM 899 C CA . GLY A 1 116 ? 53.523 34.395 50.163 1.00 15.42 117 GLY A CA 1
ATOM 900 C C . GLY A 1 116 ? 52.769 33.096 49.947 1.00 13.89 117 GLY A C 1
ATOM 901 O O . GLY A 1 116 ? 52.988 32.402 48.953 1.00 14.51 117 GLY A O 1
ATOM 902 N N . ARG A 1 117 ? 51.866 32.777 50.870 1.00 13.60 118 ARG A N 1
ATOM 903 C CA . ARG A 1 117 ? 51.084 31.545 50.799 1.00 12.68 118 ARG A CA 1
ATOM 904 C C . ARG A 1 117 ? 49.649 31.739 50.340 1.00 11.93 118 ARG A C 1
ATOM 905 O O . ARG A 1 117 ? 49.076 32.824 50.456 1.00 12.82 118 ARG A O 1
ATOM 913 N N . VAL A 1 118 ? 49.075 30.660 49.822 1.00 12.00 119 VAL A N 1
ATOM 914 C CA . VAL A 1 118 ? 47.682 30.658 49.414 1.00 10.89 119 VAL A CA 1
ATOM 915 C C . VAL A 1 118 ? 46.892 30.288 50.668 1.00 10.67 119 VAL A C 1
ATOM 916 O O . VAL A 1 118 ? 47.251 29.343 51.372 1.00 11.13 119 VAL A O 1
ATOM 920 N N . LEU A 1 119 ? 45.854 31.062 50.965 1.00 11.15 120 LEU A N 1
ATOM 921 C CA . LEU A 1 119 ? 44.957 30.777 52.083 1.00 10.37 120 LEU A CA 1
ATOM 922 C C . LEU A 1 119 ? 43.607 30.669 51.387 1.00 10.25 120 LEU A C 1
ATOM 923 O O . LEU A 1 119 ? 43.165 31.606 50.716 1.00 11.49 120 LEU A O 1
ATOM 928 N N . HIS A 1 120 ? 42.965 29.516 51.538 1.00 10.14 121 HIS A N 1
ATOM 929 C CA . HIS A 1 120 ? 41.696 29.237 50.878 1.00 9.84 121 HIS A CA 1
ATOM 930 C C . HIS A 1 120 ? 40.638 28.760 51.870 1.00 9.28 121 HIS A C 1
ATOM 931 O O . HIS A 1 120 ? 40.845 27.781 52.590 1.00 9.73 121 HIS A O 1
ATOM 938 N N . GLU A 1 121 ? 39.515 29.473 51.919 1.00 9.41 122 GLU A N 1
ATOM 939 C CA . GLU A 1 121 ? 38.399 29.099 52.779 1.00 8.81 122 GLU A CA 1
ATOM 940 C C . GLU A 1 121 ? 37.370 28.421 51.875 1.00 8.29 122 GLU A C 1
ATOM 941 O O . GLU A 1 121 ? 36.777 29.059 50.999 1.00 9.60 122 GLU A O 1
ATOM 947 N N . GLU A 1 122 ? 37.184 27.121 52.081 1.00 8.83 123 GLU A N 1
ATOM 948 C CA . GLU A 1 122 ? 36.240 26.342 51.289 1.00 8.61 123 GLU A CA 1
ATOM 949 C C . GLU A 1 122 ? 34.786 26.732 51.515 1.00 8.76 123 GLU A C 1
ATOM 950 O O . GLU A 1 122 ? 34.351 26.892 52.656 1.00 9.02 123 GLU A O 1
ATOM 956 N N . HIS A 1 123 ? 34.051 26.893 50.416 1.00 8.89 124 HIS A N 1
ATOM 957 C CA . HIS A 1 123 ? 32.627 27.209 50.456 1.00 8.65 124 HIS A CA 1
ATOM 958 C C . HIS A 1 123 ? 31.893 26.373 49.406 1.00 8.15 124 HIS A C 1
ATOM 959 O O . HIS A 1 123 ? 31.461 26.889 48.373 1.00 9.22 124 HIS A O 1
ATOM 966 N N . VAL A 1 124 ? 31.747 25.079 49.675 1.00 7.72 125 VAL A N 1
ATOM 967 C CA . VAL A 1 124 ? 31.067 24.205 48.725 1.00 7.97 125 VAL A CA 1
ATOM 968 C C . VAL A 1 124 ? 29.617 24.601 48.471 1.00 7.95 125 VAL A C 1
ATOM 969 O O . VAL A 1 124 ? 29.038 24.203 47.456 1.00 8.66 125 VAL A O 1
ATOM 973 N N . GLU A 1 125 ? 29.016 25.382 49.367 1.00 8.34 126 GLU A N 1
ATOM 974 C CA . GLU A 1 125 ? 27.629 25.762 49.151 1.00 8.72 126 GLU A CA 1
ATOM 975 C C . GLU A 1 125 ? 27.460 26.539 47.844 1.00 9.14 126 GLU A C 1
ATOM 976 O O . GLU A 1 125 ? 26.394 26.508 47.229 1.00 9.60 126 GLU A O 1
ATOM 982 N N . LEU A 1 126 ? 28.511 27.227 47.409 1.00 8.62 127 LEU A N 1
ATOM 983 C CA . LEU A 1 126 ? 28.433 27.990 46.166 1.00 8.98 127 LEU A CA 1
ATOM 984 C C . LEU A 1 126 ? 28.671 27.111 44.944 1.00 9.04 127 LEU A C 1
ATOM 985 O O . LEU A 1 126 ? 28.544 27.574 43.808 1.00 10.68 127 LEU A O 1
ATOM 990 N N . LEU A 1 127 ? 29.004 25.844 45.180 1.00 8.54 128 LEU A N 1
ATOM 991 C CA . LEU A 1 127 ? 29.260 24.898 44.097 1.00 9.44 128 LEU A CA 1
ATOM 992 C C . LEU A 1 127 ? 28.127 23.888 43.973 1.00 9.62 128 LEU A C 1
ATOM 993 O O . LEU A 1 127 ? 28.192 22.967 43.156 1.00 10.76 128 LEU A O 1
ATOM 998 N N . MET A 1 128 ? 27.088 24.061 44.782 1.00 9.23 129 MET A N 1
ATOM 999 C CA . MET A 1 128 ? 25.942 23.161 44.776 1.00 9.35 129 MET A CA 1
ATOM 1000 C C . MET A 1 128 ? 25.088 23.289 43.527 1.00 9.77 129 MET A C 1
ATOM 1001 O O . MET A 1 128 ? 24.970 24.368 42.948 1.00 9.92 129 MET A O 1
ATOM 1006 N N . GLU A 1 129 ? 24.492 22.173 43.124 1.00 9.90 130 GLU A N 1
ATOM 1007 C CA . GLU A 1 129 ? 23.602 22.1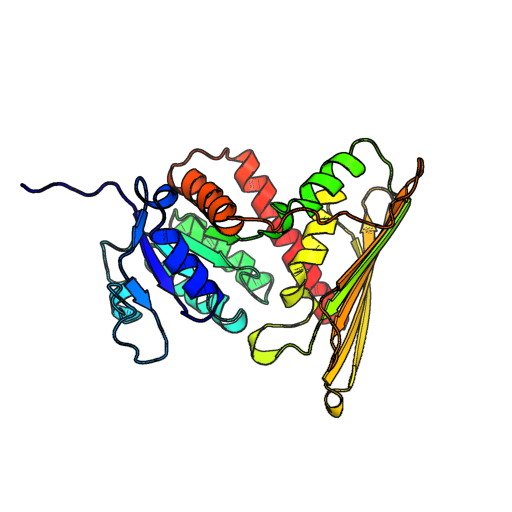50 41.976 1.00 10.66 130 GLU A CA 1
ATOM 1008 C C . GLU A 1 129 ? 22.464 23.134 42.281 1.00 11.02 130 GLU A C 1
ATOM 1009 O O . GLU A 1 129 ? 21.996 23.861 41.401 1.00 11.21 130 GLU A O 1
ATOM 1015 N N . GLU A 1 130 ? 22.052 23.173 43.543 1.00 10.71 131 GLU A N 1
ATOM 1016 C CA . GLU A 1 130 ? 20.992 24.067 43.991 1.00 11.38 131 GLU A CA 1
ATOM 1017 C C . GLU A 1 130 ? 21.385 25.536 43.808 1.00 10.75 131 GLU A C 1
ATOM 1018 O O . GLU A 1 130 ? 20.536 26.384 43.515 1.00 11.77 131 GLU A O 1
ATOM 1024 N N . PHE A 1 131 ? 22.665 25.846 43.994 1.00 11.19 132 PHE A N 1
ATOM 1025 C CA . PHE A 1 131 ? 23.099 27.223 43.826 1.00 11.24 132 PHE A CA 1
ATOM 1026 C C . PHE A 1 131 ? 23.189 27.601 42.351 1.00 11.10 132 PHE A C 1
ATOM 1027 O O . PHE A 1 131 ? 22.963 28.757 41.992 1.00 12.38 132 PHE A O 1
ATOM 1035 N N . GLU A 1 132 ? 23.521 26.640 41.492 1.00 11.39 133 GLU A N 1
ATOM 1036 C CA . GLU A 1 132 ? 23.580 26.915 40.059 1.00 11.97 133 GLU A CA 1
ATOM 1037 C C . GLU A 1 132 ? 22.171 27.314 39.609 1.00 10.37 133 GLU A C 1
ATOM 1038 O O . GLU A 1 132 ? 21.999 28.221 38.792 1.00 11.64 133 GLU A O 1
ATOM 1044 N N . PHE A 1 133 ? 21.169 26.627 40.148 1.00 10.22 134 PHE A N 1
ATOM 1045 C CA . PHE A 1 133 ? 19.779 26.924 39.836 1.00 10.81 134 PHE A CA 1
ATOM 1046 C C . PHE A 1 133 ? 19.491 28.371 40.239 1.00 10.65 134 PHE A C 1
ATOM 1047 O O . PHE A 1 133 ? 18.941 29.144 39.457 1.00 11.31 134 PHE A O 1
ATOM 1055 N N . LEU A 1 134 ? 19.878 28.741 41.458 1.00 11.83 135 LEU A N 1
ATOM 1056 C CA . LEU A 1 134 ? 19.635 30.095 41.951 1.00 12.14 135 LEU A CA 1
ATOM 1057 C C . LEU A 1 134 ? 20.359 31.179 41.159 1.00 12.90 135 LEU A C 1
ATOM 1058 O O . LEU A 1 134 ? 19.798 32.253 40.923 1.00 13.44 135 LEU A O 1
ATOM 1063 N N . ARG A 1 135 ? 21.594 30.912 40.749 1.00 13.06 136 ARG A N 1
ATOM 1064 C CA . ARG A 1 135 ? 22.353 31.880 39.963 1.00 14.02 136 ARG A CA 1
ATOM 1065 C C . ARG A 1 135 ? 21.585 32.243 38.694 1.00 13.86 136 ARG A C 1
ATOM 1066 O O . ARG A 1 135 ? 21.478 33.417 38.334 1.00 15.43 136 ARG A O 1
ATOM 1074 N N . ARG A 1 136 ? 21.057 31.228 38.017 1.00 12.94 137 ARG A N 1
ATOM 1075 C CA . ARG A 1 136 ? 20.301 31.436 36.786 1.00 12.98 137 ARG A CA 1
ATOM 1076 C C . ARG A 1 136 ? 18.979 32.151 37.077 1.00 13.24 137 ARG A C 1
ATOM 1077 O O . ARG A 1 136 ? 18.563 33.032 36.325 1.00 14.60 137 ARG A O 1
ATOM 1085 N N . GLU A 1 137 ? 18.326 31.772 38.170 1.00 12.20 138 GLU A N 1
ATOM 1086 C CA . GLU A 1 137 ? 17.050 32.364 38.559 1.00 13.92 138 GLU A CA 1
ATOM 1087 C C . GLU A 1 137 ? 17.103 33.862 38.865 1.00 14.53 138 GLU A C 1
ATOM 1088 O O . GLU A 1 137 ? 16.238 34.618 38.419 1.00 15.07 138 GLU A O 1
ATOM 1094 N N . VAL A 1 138 ? 18.104 34.294 39.628 1.00 14.72 139 VAL A N 1
ATOM 1095 C CA . VAL A 1 138 ? 18.206 35.708 39.994 1.00 16.85 139 VAL A CA 1
ATOM 1096 C C . VAL A 1 138 ? 18.741 36.608 38.885 1.00 18.34 139 VAL A C 1
ATOM 1097 O O . VAL A 1 138 ? 18.583 37.832 38.937 1.00 18.38 139 VAL A O 1
ATOM 1101 N N . LEU A 1 139 ? 19.367 36.004 37.882 1.00 20.06 140 LEU A N 1
ATOM 1102 C CA . LEU A 1 139 ? 19.937 36.759 36.773 1.00 22.40 140 LEU A CA 1
ATOM 1103 C C . LEU A 1 139 ? 18.914 37.676 36.103 1.00 23.08 140 LEU A C 1
ATOM 1104 O O . LEU A 1 139 ? 17.881 37.221 35.614 1.00 23.07 140 LEU A O 1
ATOM 1109 N N . GLY A 1 140 ? 19.211 38.972 36.093 1.00 24.49 141 GLY A N 1
ATOM 1110 C CA . GLY A 1 140 ? 18.325 39.938 35.468 1.00 25.58 141 GLY A CA 1
ATOM 1111 C C . GLY A 1 140 ? 17.031 40.224 36.207 1.00 26.56 141 GLY A C 1
ATOM 1112 O O . GLY A 1 140 ? 16.119 40.834 35.648 1.00 27.89 141 GLY A O 1
ATOM 1113 N N . LYS A 1 141 ? 16.939 39.792 37.460 1.00 26.19 142 LYS A N 1
ATOM 1114 C CA . LYS A 1 141 ? 15.734 40.028 38.246 1.00 25.80 142 LYS A CA 1
ATOM 1115 C C . LYS A 1 141 ? 15.978 41.018 39.376 1.00 25.07 142 LYS A C 1
ATOM 1116 O O . LYS A 1 141 ? 17.114 41.224 39.803 1.00 26.10 142 LYS A O 1
ATOM 1122 N N . GLU A 1 142 ? 14.900 41.630 39.854 1.00 24.63 143 GLU A N 1
ATOM 1123 C CA . GLU A 1 142 ? 14.982 42.602 40.935 1.00 24.72 143 GLU A CA 1
ATOM 1124 C C . GLU A 1 142 ? 14.326 42.056 42.197 1.00 22.29 143 GLU A C 1
ATOM 1125 O O . GLU A 1 142 ? 13.116 41.824 42.230 1.00 22.97 143 GLU A O 1
ATOM 1131 N N . LEU A 1 143 ? 15.131 41.853 43.234 1.00 21.18 144 LEU A N 1
ATOM 1132 C CA . LEU A 1 143 ? 14.629 41.335 44.499 1.00 19.76 144 LEU A CA 1
ATOM 1133 C C . LEU A 1 143 ? 13.911 42.415 45.298 1.00 19.25 144 LEU A C 1
ATOM 1134 O O . LEU A 1 143 ? 14.450 43.502 45.515 1.00 20.64 144 LEU A O 1
ATOM 1139 N N . LEU A 1 144 ? 12.693 42.112 45.730 1.00 19.04 145 LEU A N 1
ATOM 1140 C CA . LEU A 1 144 ? 11.923 43.044 46.542 1.00 18.27 145 LEU A CA 1
ATOM 1141 C C . LEU A 1 144 ? 12.138 42.633 47.992 1.00 18.35 145 LEU A C 1
ATOM 1142 O O . LEU A 1 144 ? 12.533 43.441 48.829 1.00 17.94 145 LEU A O 1
ATOM 1147 N N . LYS A 1 145 ? 11.882 41.363 48.278 1.00 17.23 146 LYS A N 1
ATOM 1148 C CA . LYS A 1 145 ? 12.070 40.825 49.615 1.00 16.91 146 LYS A CA 1
ATOM 1149 C C . LYS A 1 145 ? 12.245 39.322 49.500 1.00 17.03 146 LYS A C 1
ATOM 1150 O O . LYS A 1 145 ? 11.888 38.724 48.487 1.00 17.46 146 LYS A O 1
ATOM 1156 N N . GLY A 1 146 ? 12.799 38.716 50.539 1.00 15.72 147 GLY A N 1
ATOM 1157 C CA . GLY A 1 146 ? 12.999 37.284 50.512 1.00 16.84 147 GLY A CA 1
ATOM 1158 C C . GLY A 1 146 ? 13.436 36.761 51.857 1.00 16.80 147 GLY A C 1
ATOM 1159 O O . GLY A 1 146 ? 13.814 37.530 52.746 1.00 17.61 147 GLY A O 1
ATOM 1160 N N . SER A 1 147 ? 13.378 35.446 52.008 1.00 15.32 148 SER A N 1
ATOM 1161 C CA . SER A 1 147 ? 13.775 34.806 53.245 1.00 15.69 148 SER A CA 1
ATOM 1162 C C . SER A 1 147 ? 14.469 33.488 52.956 1.00 14.43 148 SER A C 1
ATOM 1163 O O . SER A 1 147 ? 14.160 32.801 51.981 1.00 14.96 148 SER A O 1
ATOM 1166 N N . LEU A 1 148 ? 15.423 33.154 53.811 1.00 13.38 149 LEU A N 1
ATOM 1167 C CA . LEU A 1 148 ? 16.166 31.911 53.705 1.00 12.38 149 LEU A CA 1
ATOM 1168 C C . LEU A 1 148 ? 16.253 31.390 55.126 1.00 13.58 149 LEU A C 1
ATOM 1169 O O . LEU A 1 148 ? 16.812 32.049 56.002 1.00 14.82 149 LEU A O 1
ATOM 1174 N N . ARG A 1 149 ? 15.674 30.219 55.359 1.00 13.90 150 ARG A N 1
ATOM 1175 C CA . ARG A 1 149 ? 15.671 29.617 56.680 1.00 14.43 150 ARG A CA 1
ATOM 1176 C C . ARG A 1 149 ? 16.243 28.212 56.614 1.00 15.05 150 ARG A C 1
ATOM 1177 O O . ARG A 1 149 ? 15.960 27.461 55.680 1.00 15.88 150 ARG A O 1
ATOM 1185 N N . PHE A 1 150 ? 17.057 27.863 57.602 1.00 14.93 151 PHE A N 1
ATOM 1186 C CA . PHE A 1 150 ? 17.657 26.539 57.661 1.00 15.14 151 PHE A CA 1
ATOM 1187 C C . PHE A 1 150 ? 17.419 25.944 59.041 1.00 15.35 151 PHE A C 1
ATOM 1188 O O . PHE A 1 150 ? 17.704 26.579 60.056 1.00 16.53 151 PHE A O 1
ATOM 1196 N N . THR A 1 151 ? 16.883 24.729 59.074 1.00 16.49 152 THR A N 1
ATOM 1197 C CA . THR A 1 151 ? 16.626 24.038 60.333 1.00 17.35 152 THR A CA 1
ATOM 1198 C C . THR A 1 151 ? 17.549 22.829 60.413 1.00 18.34 152 THR A C 1
ATOM 1199 O O . THR A 1 151 ? 17.922 22.259 59.387 1.00 17.96 152 THR A O 1
ATOM 1203 N N . ALA A 1 152 ? 17.916 22.443 61.631 1.00 18.85 153 ALA A N 1
ATOM 1204 C CA . ALA A 1 152 ? 18.798 21.301 61.839 1.00 21.25 153 ALA A CA 1
ATOM 1205 C C . ALA A 1 152 ? 18.791 20.889 63.307 1.00 22.22 153 ALA A C 1
ATOM 1206 O O . ALA A 1 152 ? 18.087 21.484 64.122 1.00 22.58 153 ALA A O 1
ATOM 1208 N N . SER A 1 153 ? 19.577 19.869 63.636 1.00 24.10 154 SER A N 1
ATOM 1209 C CA . SER A 1 153 ? 19.668 19.381 65.007 1.00 25.88 154 SER A CA 1
ATOM 1210 C C . SER A 1 153 ? 20.622 20.256 65.815 1.00 26.37 154 SER A C 1
ATOM 1211 O O . SER A 1 153 ? 21.393 21.031 65.249 1.00 25.59 154 SER A O 1
ATOM 1214 N N . PRO A 1 154 ? 20.577 20.149 67.154 1.00 26.72 155 PRO A N 1
ATOM 1215 C CA . PRO A 1 154 ? 21.451 20.943 68.023 1.00 27.34 155 PRO A CA 1
ATOM 1216 C C . PRO A 1 154 ? 22.920 20.841 67.630 1.00 28.26 155 PRO A C 1
ATOM 1217 O O . PRO A 1 154 ? 23.402 19.770 67.261 1.00 26.89 155 PRO A O 1
ATOM 1221 N N . LEU A 1 155 ? 23.626 21.964 67.710 1.00 29.56 156 LEU A N 1
ATOM 1222 C CA . LEU A 1 155 ? 25.038 22.000 67.361 1.00 31.07 156 LEU A CA 1
ATOM 1223 C C . LEU A 1 155 ? 25.852 22.611 68.495 1.00 32.23 156 LEU A C 1
ATOM 1224 O O . LEU A 1 155 ? 25.556 23.709 68.966 1.00 31.35 156 LEU A O 1
ATOM 1229 N N . GLU A 1 156 ? 26.876 21.885 68.931 1.00 33.88 157 GLU A N 1
ATOM 1230 C CA . GLU A 1 156 ? 27.750 22.338 70.006 1.00 36.13 157 GLU A CA 1
ATOM 1231 C C . GLU A 1 156 ? 28.424 23.658 69.644 1.00 36.42 157 GLU A C 1
ATOM 1232 O O . GLU A 1 156 ? 29.362 23.690 68.849 1.00 36.14 157 GLU A O 1
ATOM 1238 N N . GLU A 1 157 ? 27.943 24.746 70.239 1.00 36.95 158 GLU A N 1
ATOM 1239 C CA . GLU A 1 157 ? 28.485 26.074 69.973 1.00 37.51 158 GLU A CA 1
ATOM 1240 C C . GLU A 1 157 ? 29.923 26.214 70.463 1.00 37.81 158 GLU A C 1
ATOM 1241 O O . GLU A 1 157 ? 30.719 26.948 69.875 1.00 37.05 158 GLU A O 1
ATOM 1247 N N . GLU A 1 158 ? 30.251 25.507 71.539 1.00 38.49 159 GLU A N 1
ATOM 1248 C CA . GLU A 1 158 ? 31.592 25.555 72.109 1.00 39.02 159 GLU A CA 1
ATOM 1249 C C . GLU A 1 158 ? 32.647 25.105 71.104 1.00 37.88 159 GLU A C 1
ATOM 1250 O O . GLU A 1 158 ? 33.764 25.623 71.089 1.00 38.17 159 GLU A O 1
ATOM 1256 N N . ARG A 1 159 ? 32.285 24.144 70.260 1.00 36.22 160 ARG A N 1
ATOM 1257 C CA . ARG A 1 159 ? 33.211 23.610 69.270 1.00 34.67 160 ARG A CA 1
ATOM 1258 C C . ARG A 1 159 ? 32.927 24.056 67.839 1.00 32.26 160 ARG A C 1
ATOM 1259 O O . ARG A 1 159 ? 33.852 24.213 67.041 1.00 30.27 160 ARG A O 1
ATOM 1267 N N . PHE A 1 160 ? 31.654 24.264 67.513 1.00 29.48 161 PHE A N 1
ATOM 1268 C CA . PHE A 1 160 ? 31.276 24.659 66.160 1.00 27.50 161 PHE A CA 1
ATOM 1269 C C . PHE A 1 160 ? 30.985 26.142 65.957 1.00 24.52 161 PHE A C 1
ATOM 1270 O O . PHE A 1 160 ? 30.810 26.590 64.823 1.00 23.99 161 PHE A O 1
ATOM 1278 N N . GLY A 1 161 ? 30.927 26.898 67.049 1.00 21.84 162 GLY A N 1
ATOM 1279 C CA . GLY A 1 161 ? 30.683 28.325 66.943 1.00 19.87 162 GLY A CA 1
ATOM 1280 C C . GLY A 1 161 ? 29.243 28.802 66.986 1.00 18.82 162 GLY A C 1
ATOM 1281 O O . GLY A 1 161 ? 28.297 28.019 66.888 1.00 19.66 162 GLY A O 1
ATOM 1282 N N . PHE A 1 162 ? 29.098 30.114 67.140 1.00 17.36 163 PHE A N 1
ATOM 1283 C CA . PHE A 1 162 ? 27.805 30.791 67.190 1.00 18.03 163 PHE A CA 1
ATOM 1284 C C . PHE A 1 162 ? 27.074 30.510 65.871 1.00 16.93 163 PHE A C 1
ATOM 1285 O O . PHE A 1 162 ? 27.705 30.398 64.823 1.00 15.67 163 PHE A O 1
ATOM 1293 N N . PRO A 1 163 ? 25.735 30.396 65.904 1.00 17.06 164 PRO A N 1
ATOM 1294 C CA . PRO A 1 163 ? 24.946 30.120 64.696 1.00 16.70 164 PRO A CA 1
ATOM 1295 C C . PRO A 1 163 ? 25.239 30.942 63.439 1.00 16.07 164 PRO A C 1
ATOM 1296 O O . PRO A 1 163 ? 25.125 30.428 62.326 1.00 15.86 164 PRO A O 1
ATOM 1300 N N . ALA A 1 164 ? 25.605 32.209 63.598 1.00 14.35 165 ALA A N 1
ATOM 1301 C CA . ALA A 1 164 ? 25.899 33.045 62.437 1.00 13.91 165 ALA A CA 1
ATOM 1302 C C . ALA A 1 164 ? 27.176 32.579 61.747 1.00 13.48 165 ALA A C 1
ATOM 1303 O O . ALA A 1 164 ? 27.348 32.775 60.544 1.00 13.74 165 ALA A O 1
ATOM 1305 N N . PHE A 1 165 ? 28.074 31.967 62.514 1.00 12.93 166 PHE A N 1
ATOM 1306 C CA . PHE A 1 165 ? 29.320 31.458 61.956 1.00 12.47 166 PHE A CA 1
ATOM 1307 C C . PHE A 1 165 ? 29.154 30.026 61.454 1.00 13.05 166 PHE A C 1
ATOM 1308 O O . PHE A 1 165 ? 29.553 29.706 60.336 1.00 13.12 166 PHE A O 1
ATOM 1316 N N . SER A 1 166 ? 28.550 29.168 62.268 1.00 13.11 167 SER A N 1
ATOM 1317 C CA . SER A 1 166 ? 28.367 27.778 61.873 1.00 13.59 167 SER A CA 1
ATOM 1318 C C . SER A 1 166 ? 27.459 27.666 60.650 1.00 13.50 167 SER A C 1
ATOM 1319 O O . SER A 1 166 ? 27.629 26.767 59.822 1.00 15.17 167 SER A O 1
ATOM 1322 N N . GLY A 1 167 ? 26.496 28.577 60.535 1.00 13.89 168 GLY A N 1
ATOM 1323 C CA . GLY A 1 167 ? 25.584 28.551 59.404 1.00 14.09 168 GLY A CA 1
ATOM 1324 C C . GLY A 1 167 ? 25.880 29.641 58.392 1.00 11.59 168 GLY A C 1
ATOM 1325 O O . GLY A 1 167 ? 25.003 30.053 57.634 1.00 12.76 168 GLY A O 1
ATOM 1326 N N . ILE A 1 168 ? 27.128 30.094 58.366 1.00 11.92 169 ILE A N 1
ATOM 1327 C CA . ILE A 1 168 ? 27.530 31.162 57.462 1.00 11.91 169 ILE A CA 1
ATOM 1328 C C . ILE A 1 168 ? 27.366 30.797 55.982 1.00 10.11 169 ILE A C 1
ATOM 1329 O O . ILE A 1 168 ? 27.421 31.665 55.113 1.00 11.52 169 ILE A O 1
ATOM 1334 N N . SER A 1 169 ? 27.150 29.516 55.696 1.00 12.24 170 SER A N 1
ATOM 1335 C CA . SER A 1 169 ? 26.943 29.086 54.316 1.00 11.20 170 SER A CA 1
ATOM 1336 C C . SER A 1 169 ? 25.645 29.691 53.773 1.00 10.44 170 SER A C 1
ATOM 1337 O O . SER A 1 169 ? 25.559 30.021 52.592 1.00 10.65 170 SER A O 1
ATOM 1340 N N . ARG A 1 170 ? 24.634 29.835 54.629 1.00 11.38 171 ARG A N 1
ATOM 1341 C CA . ARG A 1 170 ? 23.367 30.422 54.193 1.00 11.39 171 ARG A CA 1
ATOM 1342 C C . ARG A 1 170 ? 23.570 31.907 53.888 1.00 10.05 171 ARG A C 1
ATOM 1343 O O . ARG A 1 170 ? 23.072 32.424 52.887 1.00 11.21 171 ARG A O 1
ATOM 1351 N N . LEU A 1 171 ? 24.314 32.592 54.751 1.00 11.29 172 LEU A N 1
ATOM 1352 C CA . LEU A 1 171 ? 24.591 34.005 54.533 1.00 11.26 172 LEU A CA 1
ATOM 1353 C C . LEU A 1 171 ? 25.401 34.165 53.245 1.00 10.71 172 LEU A C 1
ATOM 1354 O O . LEU A 1 171 ? 25.193 35.105 52.478 1.00 10.54 172 LEU A O 1
ATOM 1359 N N . THR A 1 172 ? 26.324 33.236 53.010 1.00 10.64 173 THR A N 1
ATOM 1360 C CA . THR A 1 172 ? 27.156 33.283 51.815 1.00 11.00 173 THR A CA 1
ATOM 1361 C C . THR A 1 172 ? 26.302 33.177 50.547 1.00 9.74 173 THR A C 1
ATOM 1362 O O . THR A 1 172 ? 26.565 33.865 49.566 1.00 9.92 173 THR A O 1
ATOM 1366 N N . TRP A 1 173 ? 25.275 32.331 50.571 1.00 9.52 174 TRP A N 1
ATOM 1367 C CA . TRP A 1 173 ? 24.363 32.219 49.436 1.00 10.68 174 TRP A CA 1
ATOM 1368 C C . TRP A 1 173 ? 23.758 33.600 49.157 1.00 9.62 174 TRP A C 1
ATOM 1369 O O . TRP A 1 173 ? 23.747 34.070 48.024 1.00 10.75 174 TRP A O 1
ATOM 1380 N N . LEU A 1 174 ? 23.259 34.247 50.210 1.00 11.32 175 LEU A N 1
ATOM 1381 C CA . LEU A 1 174 ? 22.620 35.553 50.069 1.00 11.56 175 LEU A CA 1
ATOM 1382 C C . LEU A 1 174 ? 23.543 36.644 49.546 1.00 11.06 175 LEU A C 1
ATOM 1383 O O . LEU A 1 174 ? 23.172 37.406 48.654 1.00 12.35 175 LEU A O 1
ATOM 1388 N N . VAL A 1 175 ? 24.750 36.723 50.091 1.00 11.11 176 VAL A N 1
ATOM 1389 C CA . VAL A 1 175 ? 25.695 37.741 49.656 1.00 11.78 176 VAL A CA 1
ATOM 1390 C C . VAL A 1 175 ? 26.176 37.485 48.228 1.00 11.54 176 VAL A C 1
ATOM 1391 O O . VAL A 1 175 ? 26.352 38.422 47.449 1.00 12.95 176 VAL A O 1
ATOM 1395 N N . SER A 1 176 ? 26.375 36.217 47.877 1.00 11.30 177 SER A N 1
ATOM 1396 C CA . SER A 1 176 ? 26.820 35.882 46.531 1.00 12.47 177 SER A CA 1
ATOM 1397 C C . SER A 1 176 ? 25.743 36.237 45.503 1.00 12.73 177 SER A C 1
ATOM 1398 O O . SER A 1 176 ? 26.042 36.756 44.427 1.00 14.29 177 SER A O 1
ATOM 1401 N N . LEU A 1 177 ? 24.486 35.965 45.839 1.00 12.34 178 LEU A N 1
ATOM 1402 C CA . LEU A 1 177 ? 23.380 36.252 44.930 1.00 13.51 178 LEU A CA 1
ATOM 1403 C C . LEU A 1 177 ? 22.968 37.715 44.869 1.00 14.16 178 LEU A C 1
ATOM 1404 O O . LEU A 1 177 ? 22.740 38.256 43.784 1.00 15.85 178 LEU A O 1
ATOM 1409 N N . PHE A 1 178 ? 22.881 38.355 46.033 1.00 14.29 179 PHE A N 1
ATOM 1410 C CA . PHE A 1 178 ? 22.407 39.732 46.104 1.00 14.75 179 PHE A CA 1
ATOM 1411 C C . PHE A 1 178 ? 23.394 40.836 46.477 1.00 16.07 179 PHE A C 1
ATOM 1412 O O . PHE A 1 178 ? 23.003 42.000 46.601 1.00 16.91 179 PHE A O 1
ATOM 1420 N N . GLY A 1 179 ? 24.663 40.483 46.648 1.00 15.63 180 GLY A N 1
ATOM 1421 C CA . GLY A 1 179 ? 25.668 41.477 46.985 1.00 16.29 180 GLY A CA 1
ATOM 1422 C C . GLY A 1 179 ? 25.812 41.760 48.467 1.00 15.17 180 GLY A C 1
ATOM 1423 O O . GLY A 1 179 ? 25.166 41.119 49.301 1.00 15.22 180 GLY A O 1
ATOM 1424 N N . GLU A 1 180 ? 26.663 42.727 48.799 1.00 16.58 181 GLU A N 1
ATOM 1425 C CA . GLU A 1 180 ? 26.892 43.078 50.192 1.00 15.96 181 GLU A CA 1
ATOM 1426 C C . GLU A 1 180 ? 25.615 43.578 50.850 1.00 15.17 181 GLU A C 1
ATOM 1427 O O . GLU A 1 180 ? 24.817 44.293 50.236 1.00 15.98 181 GLU A O 1
ATOM 1433 N N . LEU A 1 181 ? 25.437 43.197 52.109 1.00 15.29 182 LEU A N 1
ATOM 1434 C CA . LEU A 1 181 ? 24.233 43.537 52.855 1.00 15.63 182 LEU A CA 1
ATOM 1435 C C . LEU A 1 181 ? 24.453 44.413 54.081 1.00 16.20 182 LEU A C 1
ATOM 1436 O O . LEU A 1 181 ? 25.529 44.415 54.683 1.00 17.17 182 LEU A O 1
ATOM 1441 N N . SER A 1 182 ? 23.409 45.152 54.443 1.00 16.38 183 SER A N 1
ATOM 1442 C CA . SER A 1 182 ? 23.425 46.014 55.616 1.00 16.86 183 SER A CA 1
ATOM 1443 C C . SER A 1 182 ? 22.624 45.294 56.695 1.00 15.85 183 SER A C 1
ATOM 1444 O O . SER A 1 182 ? 21.560 44.735 56.420 1.00 16.53 183 SER A O 1
ATOM 1447 N N . LEU A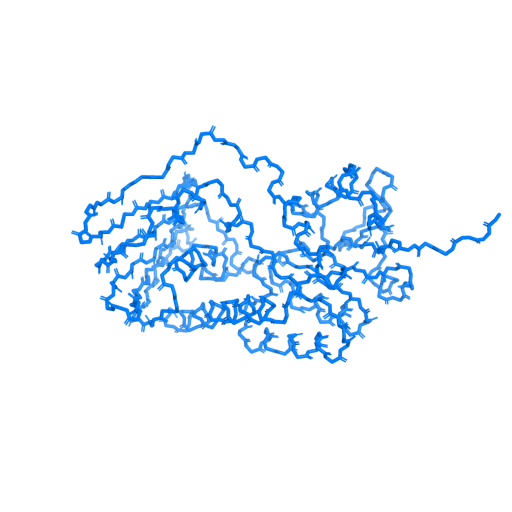 1 183 ? 23.137 45.302 57.918 1.00 14.69 184 LEU A N 1
ATOM 1448 C CA . LEU A 1 183 ? 22.471 44.641 59.030 1.00 15.70 184 LEU A CA 1
ATOM 1449 C C . LEU A 1 183 ? 21.436 45.542 59.703 1.00 15.83 184 LEU A C 1
ATOM 1450 O O . LEU A 1 183 ? 21.765 46.629 60.186 1.00 16.57 184 LEU A O 1
ATOM 1455 N N . ILE A 1 184 ? 20.185 45.089 59.729 1.00 15.26 185 ILE A N 1
ATOM 1456 C CA . ILE A 1 184 ? 19.108 45.851 60.350 1.00 14.95 185 ILE A CA 1
ATOM 1457 C C . ILE A 1 184 ? 18.874 45.393 61.788 1.00 15.37 185 ILE A C 1
ATOM 1458 O O . ILE A 1 184 ? 18.778 46.217 62.699 1.00 16.26 185 ILE A O 1
ATOM 1463 N N . SER A 1 185 ? 18.778 44.084 61.998 1.00 15.83 186 SER A N 1
ATOM 1464 C CA . SER A 1 185 ? 18.557 43.560 63.342 1.00 15.50 186 SER A CA 1
ATOM 1465 C C . SER A 1 185 ? 18.937 42.092 63.454 1.00 15.44 186 SER A C 1
ATOM 1466 O O . SER A 1 185 ? 19.080 41.392 62.450 1.00 16.18 186 SER A O 1
ATOM 1469 N N . ALA A 1 186 ? 19.101 41.635 64.689 1.00 16.54 187 ALA A N 1
ATOM 1470 C CA . ALA A 1 186 ? 19.438 40.246 64.961 1.00 17.76 187 ALA A CA 1
ATOM 1471 C C . ALA A 1 186 ? 18.855 39.868 66.314 1.00 18.98 187 ALA A C 1
ATOM 1472 O O . ALA A 1 186 ? 19.072 40.560 67.310 1.00 19.79 187 ALA A O 1
ATOM 1474 N N . THR A 1 187 ? 18.105 38.773 66.339 1.00 20.18 188 THR A N 1
ATOM 1475 C CA . THR A 1 187 ? 17.482 38.301 67.567 1.00 22.49 188 THR A CA 1
ATOM 1476 C C . THR A 1 187 ? 17.853 36.845 67.801 1.00 22.54 188 THR A C 1
ATOM 1477 O O . THR A 1 187 ? 18.067 36.089 66.853 1.00 21.08 188 THR A O 1
ATOM 1481 N N . LEU A 1 188 ? 17.923 36.452 69.068 1.00 22.88 189 LEU A N 1
ATOM 1482 C CA . LEU A 1 188 ? 18.274 35.086 69.418 1.00 25.04 189 LEU A CA 1
ATOM 1483 C C . LEU A 1 188 ? 17.366 34.527 70.506 1.00 26.42 189 LEU A C 1
ATOM 1484 O O . LEU A 1 188 ? 17.228 35.119 71.577 1.00 26.53 189 LEU A O 1
ATOM 1489 N N . GLU A 1 189 ? 16.748 33.386 70.218 1.00 28.02 190 GLU A N 1
ATOM 1490 C CA . GLU A 1 189 ? 15.865 32.714 71.165 1.00 29.92 190 GLU A CA 1
ATOM 1491 C C . GLU A 1 189 ? 16.586 31.451 71.621 1.00 31.53 190 GLU A C 1
ATOM 1492 O O . GLU A 1 189 ? 17.082 30.687 70.793 1.00 30.03 190 GLU A O 1
ATOM 1498 N N . GLU A 1 190 ? 16.650 31.228 72.930 1.00 32.44 191 GLU A N 1
ATOM 1499 C CA . GLU A 1 190 ? 17.341 30.053 73.448 1.00 35.15 191 GLU A CA 1
ATOM 1500 C C . GLU A 1 190 ? 16.627 29.300 74.563 1.00 36.25 191 GLU A C 1
ATOM 1501 O O . GLU A 1 190 ? 15.888 29.877 75.361 1.00 36.27 191 GLU A O 1
ATOM 1507 N N . ARG A 1 191 ? 16.874 27.995 74.596 1.00 37.77 192 ARG A N 1
ATOM 1508 C CA . ARG A 1 191 ? 16.327 27.085 75.596 1.00 39.39 192 ARG A CA 1
ATOM 1509 C C . ARG A 1 191 ? 17.286 25.904 75.661 1.00 39.97 192 ARG A C 1
ATOM 1510 O O . ARG A 1 191 ? 16.975 24.808 75.197 1.00 40.24 192 ARG A O 1
ATOM 1518 N N . LYS A 1 192 ? 18.459 26.150 76.234 1.00 40.81 193 LYS A N 1
ATOM 1519 C CA . LYS A 1 192 ? 19.503 25.140 76.353 1.00 41.65 193 LYS A CA 1
ATOM 1520 C C . LYS A 1 192 ? 19.039 23.810 76.941 1.00 41.82 193 LYS A C 1
ATOM 1521 O O . LYS A 1 192 ? 19.447 22.749 76.468 1.00 41.99 193 LYS A O 1
ATOM 1527 N N . GLU A 1 193 ? 18.194 23.858 77.965 1.00 42.12 194 GLU A N 1
ATOM 1528 C CA . GLU A 1 193 ? 17.700 22.629 78.575 1.00 42.44 194 GLU A CA 1
ATOM 1529 C C . GLU A 1 193 ? 16.865 21.833 77.573 1.00 41.89 194 GLU A C 1
ATOM 1530 O O . GLU A 1 193 ? 16.661 20.629 77.735 1.00 41.77 194 GLU A O 1
ATOM 1536 N N . ASP A 1 194 ? 16.387 22.515 76.535 1.00 41.20 195 ASP A N 1
ATOM 1537 C CA . ASP A 1 194 ? 15.603 21.877 75.482 1.00 40.53 195 ASP A CA 1
ATOM 1538 C C . ASP A 1 194 ? 16.446 21.815 74.216 1.00 39.80 195 ASP A C 1
ATOM 1539 O O . ASP A 1 194 ? 16.003 21.311 73.184 1.00 39.42 195 ASP A O 1
ATOM 1544 N N . GLN A 1 195 ? 17.667 22.334 74.308 1.00 38.82 196 GLN A N 1
ATOM 1545 C CA . GLN A 1 195 ? 18.587 22.351 73.178 1.00 38.08 196 GLN A CA 1
ATOM 1546 C C . GLN A 1 195 ? 17.946 22.989 71.951 1.00 36.75 196 GLN A C 1
ATOM 1547 O O . GLN A 1 195 ? 18.169 22.553 70.820 1.00 36.55 196 GLN A O 1
ATOM 1553 N N . TYR A 1 196 ? 17.145 24.024 72.184 1.00 34.48 197 TYR A N 1
ATOM 1554 C CA . TYR A 1 196 ? 16.474 24.732 71.101 1.00 32.55 197 TYR A CA 1
ATOM 1555 C C . TYR A 1 196 ? 16.993 26.159 70.984 1.00 31.51 197 TYR A C 1
ATOM 1556 O O . TYR A 1 196 ? 17.351 26.786 71.982 1.00 31.33 197 TYR A O 1
ATOM 1565 N N . MET A 1 197 ? 17.026 26.670 69.759 1.00 30.24 198 MET A N 1
ATOM 1566 C CA . MET A 1 197 ? 17.493 28.025 69.516 1.00 29.39 198 MET A CA 1
ATOM 1567 C C . MET A 1 197 ? 17.179 28.480 68.096 1.00 27.20 198 MET A C 1
ATOM 1568 O O . MET A 1 197 ? 17.327 27.716 67.140 1.00 26.99 198 MET A O 1
ATOM 1573 N N . LYS A 1 198 ? 16.725 29.723 67.970 1.00 23.76 199 LYS A N 1
ATOM 1574 C CA . LYS A 1 198 ? 16.391 30.295 66.673 1.00 21.76 199 LYS A CA 1
ATOM 1575 C C . LYS A 1 198 ? 16.974 31.694 66.550 1.00 19.62 199 LYS A C 1
ATOM 1576 O O . LYS A 1 198 ? 16.711 32.563 67.382 1.00 20.21 199 LYS A O 1
ATOM 1582 N N . MET A 1 199 ? 17.768 31.904 65.507 1.00 18.54 200 MET A N 1
ATOM 1583 C CA . MET A 1 199 ? 18.386 33.198 65.253 1.00 16.18 200 MET A CA 1
ATOM 1584 C C . MET A 1 199 ? 17.701 33.827 64.047 1.00 16.64 200 MET A C 1
ATOM 1585 O O . MET A 1 199 ? 17.623 33.216 62.979 1.00 16.31 200 MET A O 1
ATOM 1590 N N . THR A 1 200 ? 17.196 35.043 64.224 1.00 16.16 201 THR A N 1
ATOM 1591 C CA . THR A 1 200 ? 16.514 35.755 63.152 1.00 17.03 201 THR A CA 1
ATOM 1592 C C . THR A 1 200 ? 17.274 37.032 62.828 1.00 16.96 201 THR A C 1
ATOM 1593 O O . THR A 1 200 ? 17.461 37.893 63.690 1.00 17.36 201 THR A O 1
ATOM 1597 N N . VAL A 1 201 ? 17.710 37.144 61.578 1.00 15.74 202 VAL A N 1
ATOM 1598 C CA . VAL A 1 201 ? 18.470 38.295 61.123 1.00 15.01 202 VAL A CA 1
ATOM 1599 C C . VAL A 1 201 ? 17.767 39.023 59.988 1.00 15.20 202 VAL A C 1
ATOM 1600 O O . VAL A 1 201 ? 17.317 38.401 59.027 1.00 16.11 202 VAL A O 1
ATOM 1604 N N . GLN A 1 202 ? 17.673 40.344 60.110 1.00 15.18 203 GLN A N 1
ATOM 1605 C CA . GLN A 1 202 ? 17.060 41.162 59.078 1.00 14.62 203 GLN A CA 1
ATOM 1606 C C . GLN A 1 202 ? 18.182 41.907 58.371 1.00 14.49 203 GLN A C 1
ATOM 1607 O O . GLN A 1 202 ? 18.984 42.593 59.011 1.00 14.13 203 GLN A O 1
ATOM 1613 N N . LEU A 1 203 ? 18.234 41.754 57.052 1.00 13.96 204 LEU A N 1
ATOM 1614 C CA . LEU A 1 203 ? 19.263 42.375 56.230 1.00 15.03 204 LEU A CA 1
ATOM 1615 C C . LEU A 1 203 ? 18.639 43.170 55.094 1.00 15.39 204 LEU A C 1
ATOM 1616 O O . LEU A 1 203 ? 17.457 43.016 54.782 1.00 15.97 204 LEU A O 1
ATOM 1621 N N . GLU A 1 204 ? 19.451 44.010 54.467 1.00 16.24 205 GLU A N 1
ATOM 1622 C CA . GLU A 1 204 ? 19.001 44.846 53.371 1.00 16.96 205 GLU A CA 1
ATOM 1623 C C . GLU A 1 204 ? 20.067 44.938 52.284 1.00 16.45 205 GLU A C 1
ATOM 1624 O O . GLU A 1 204 ? 21.230 45.226 52.567 1.00 17.65 205 GLU A O 1
ATOM 1630 N N . THR A 1 205 ? 19.669 44.686 51.041 1.00 17.37 206 THR A N 1
ATOM 1631 C CA . THR A 1 205 ? 20.602 44.751 49.923 1.00 18.26 206 THR A CA 1
ATOM 1632 C C . THR A 1 205 ? 20.819 46.209 49.547 1.00 20.43 206 THR A C 1
ATOM 1633 O O . THR A 1 205 ? 20.152 47.102 50.075 1.00 22.30 206 THR A O 1
ATOM 1637 N N . GLN A 1 206 ? 21.748 46.446 48.629 1.00 21.28 207 GLN A N 1
ATOM 1638 C CA . GLN A 1 206 ? 22.045 47.801 48.185 1.00 23.24 207 GLN A CA 1
ATOM 1639 C C . GLN A 1 206 ? 20.913 48.330 47.313 1.00 23.40 207 GLN A C 1
ATOM 1640 O O . GLN A 1 206 ? 20.853 49.523 47.016 1.00 23.59 207 GLN A O 1
ATOM 1646 N N . ASN A 1 207 ? 20.015 47.435 46.909 1.00 23.33 208 ASN A N 1
ATOM 1647 C CA . ASN A 1 207 ? 18.879 47.806 46.072 1.00 22.87 208 ASN A CA 1
ATOM 1648 C C . ASN A 1 207 ? 17.578 47.833 46.869 1.00 21.32 208 ASN A C 1
ATOM 1649 O O . ASN A 1 207 ? 16.492 47.658 46.318 1.00 21.90 208 ASN A O 1
ATOM 1654 N N . LYS A 1 208 ? 17.707 48.053 48.173 1.00 19.15 209 LYS A N 1
ATOM 1655 C CA . LYS A 1 208 ? 16.571 48.132 49.084 1.00 18.00 209 LYS A CA 1
ATOM 1656 C C . LYS A 1 208 ? 15.768 46.841 49.223 1.00 17.81 209 LYS A C 1
ATOM 1657 O O . LYS A 1 208 ? 14.604 46.862 49.615 1.00 18.50 209 LYS A O 1
ATOM 1663 N N . GLY A 1 209 ? 16.396 45.712 48.908 1.00 17.56 210 GLY A N 1
ATOM 1664 C CA . GLY A 1 209 ? 15.716 44.438 49.045 1.00 18.87 210 GLY A CA 1
ATOM 1665 C C . GLY A 1 209 ? 15.795 44.005 50.496 1.00 17.68 210 GLY A C 1
ATOM 1666 O O . GLY A 1 209 ? 16.858 44.106 51.113 1.00 18.92 210 GLY A O 1
ATOM 1667 N N . LEU A 1 210 ? 14.684 43.532 51.051 1.00 17.53 211 LEU A N 1
ATOM 1668 C CA . LEU A 1 210 ? 14.662 43.099 52.444 1.00 17.07 211 LEU A CA 1
ATOM 1669 C C . LEU A 1 210 ? 14.776 41.587 52.587 1.00 16.42 211 LEU A C 1
ATOM 1670 O O . LEU A 1 210 ? 13.917 40.832 52.124 1.00 17.02 211 LEU A O 1
ATOM 1675 N N . LEU A 1 211 ? 15.846 41.156 53.244 1.00 15.79 212 LEU A N 1
ATOM 1676 C CA . LEU A 1 211 ? 16.106 39.740 53.444 1.00 14.80 212 LEU A CA 1
ATOM 1677 C C . LEU A 1 211 ? 16.029 39.304 54.897 1.00 15.10 212 LEU A C 1
ATOM 1678 O O . LEU A 1 211 ? 16.512 39.990 55.800 1.00 16.02 212 LEU A O 1
ATOM 1683 N N . SER A 1 212 ? 15.408 38.151 55.110 1.00 14.49 213 SER A N 1
ATOM 1684 C CA . SER A 1 212 ? 15.281 37.570 56.434 1.00 15.66 213 SER A CA 1
ATOM 1685 C C . SER A 1 212 ? 16.081 36.274 56.418 1.00 15.38 213 SER A C 1
ATOM 1686 O O . SER A 1 212 ? 15.856 35.415 55.566 1.00 15.84 213 SER A O 1
ATOM 1689 N N . TRP A 1 213 ? 17.025 36.150 57.343 1.00 13.84 214 TRP A N 1
ATOM 1690 C CA . TRP A 1 213 ? 17.849 34.951 57.448 1.00 13.85 214 TRP A CA 1
ATOM 1691 C C . TRP A 1 213 ? 17.590 34.326 58.805 1.00 14.52 214 TRP A C 1
ATOM 1692 O O . TRP A 1 213 ? 17.798 34.955 59.848 1.00 14.95 214 TRP A O 1
ATOM 1703 N N . ILE A 1 214 ? 17.124 33.084 58.790 1.00 15.14 215 ILE A N 1
ATOM 1704 C CA . ILE A 1 214 ? 16.813 32.385 60.022 1.00 15.96 215 ILE A CA 1
ATOM 1705 C C . ILE A 1 214 ? 17.540 31.054 60.143 1.00 15.87 215 ILE A C 1
ATOM 1706 O O . ILE A 1 214 ? 17.533 30.249 59.213 1.00 15.45 215 ILE A O 1
ATOM 1711 N N . GLU A 1 215 ? 18.175 30.841 61.290 1.00 14.30 216 GLU A N 1
ATOM 1712 C CA . GLU A 1 215 ? 18.864 29.590 61.585 1.00 15.97 216 GLU A CA 1
ATOM 1713 C C . GLU A 1 215 ? 18.138 29.029 62.800 1.00 16.65 216 GLU A C 1
ATOM 1714 O O . GLU A 1 215 ? 18.033 29.692 63.832 1.00 18.04 216 GLU A O 1
ATOM 1720 N N . GLU A 1 216 ? 17.620 27.816 62.668 1.00 17.96 217 GLU A N 1
ATOM 1721 C CA . GLU A 1 216 ? 16.882 27.189 63.754 1.00 18.46 217 GLU A CA 1
ATOM 1722 C C . GLU A 1 216 ? 17.440 25.802 64.041 1.00 19.48 217 GLU A C 1
ATOM 1723 O O . GLU A 1 216 ? 17.721 25.036 63.122 1.00 18.73 217 GLU A O 1
ATOM 1729 N N . LYS A 1 217 ? 17.615 25.492 65.321 1.00 19.78 218 LYS A N 1
ATOM 1730 C CA . LYS A 1 217 ? 18.140 24.195 65.730 1.00 21.50 218 LYS A CA 1
ATOM 1731 C C . LYS A 1 217 ? 17.351 23.655 66.913 1.00 23.21 218 LYS A C 1
ATOM 1732 O O . LYS A 1 217 ? 17.018 24.393 67.840 1.00 24.04 218 LYS A O 1
ATOM 1738 N N . GLY A 1 218 ? 17.054 22.361 66.872 1.00 24.79 219 GLY A N 1
ATOM 1739 C CA . GLY A 1 218 ? 16.304 21.740 67.946 1.00 26.25 219 GLY A CA 1
ATOM 1740 C C . GLY A 1 218 ? 16.303 20.230 67.827 1.00 27.27 219 GLY A C 1
ATOM 1741 O O . GLY A 1 218 ? 16.491 19.695 66.734 1.00 26.60 219 GLY A O 1
ATOM 1742 N N . PRO A 1 219 ? 16.096 19.512 68.940 1.00 27.83 220 PRO A N 1
ATOM 1743 C CA . PRO A 1 219 ? 16.073 18.047 68.946 1.00 28.49 220 PRO A CA 1
ATOM 1744 C C . PRO A 1 219 ? 15.027 17.465 67.997 1.00 28.50 220 PRO A C 1
ATOM 1745 O O . PRO A 1 219 ? 13.842 17.783 68.097 1.00 29.69 220 PRO A O 1
ATOM 1749 N N . GLY A 1 220 ? 15.473 16.618 67.074 1.00 29.22 221 GLY A N 1
ATOM 1750 C CA . GLY A 1 220 ? 14.553 15.996 66.137 1.00 29.84 221 GLY A CA 1
ATOM 1751 C C . GLY A 1 220 ? 14.353 16.723 64.821 1.00 29.99 221 GLY A C 1
ATOM 1752 O O . GLY A 1 220 ? 13.887 16.127 63.850 1.00 31.44 221 GLY A O 1
ATOM 1753 N N . LEU A 1 221 ? 14.700 18.005 64.777 1.00 29.46 222 LEU A N 1
ATOM 1754 C CA . LEU A 1 221 ? 14.540 18.789 63.557 1.00 29.44 222 LEU A CA 1
ATOM 1755 C C . LEU A 1 221 ? 15.401 18.259 62.415 1.00 29.35 222 LEU A C 1
ATOM 1756 O O . LEU A 1 221 ? 16.603 18.047 62.577 1.00 29.40 222 LEU A O 1
ATOM 1761 N N . LYS A 1 222 ? 14.778 18.044 61.260 1.00 29.10 223 LYS A N 1
ATOM 1762 C CA . LYS A 1 222 ? 15.490 17.553 60.085 1.00 28.93 223 LYS A CA 1
ATOM 1763 C C . LYS A 1 222 ? 16.212 18.706 59.398 1.00 27.57 223 LYS A C 1
ATOM 1764 O O . LYS A 1 222 ? 15.834 19.867 59.559 1.00 26.74 223 LYS A O 1
ATOM 1770 N N . ARG A 1 223 ? 17.253 18.385 58.636 1.00 26.48 224 ARG A N 1
ATOM 1771 C CA . ARG A 1 223 ? 18.007 19.409 57.924 1.00 25.92 224 ARG A CA 1
ATOM 1772 C C . ARG A 1 223 ? 17.244 19.835 56.679 1.00 24.92 224 ARG A C 1
ATOM 1773 O O . ARG A 1 223 ? 17.266 19.146 55.658 1.00 25.62 224 ARG A O 1
ATOM 1781 N N . ASN A 1 224 ? 16.568 20.975 56.768 1.00 22.65 225 ASN A N 1
ATOM 1782 C CA . ASN A 1 224 ? 15.798 21.484 55.644 1.00 22.29 225 ASN A CA 1
ATOM 1783 C C . ASN A 1 224 ? 16.002 22.975 55.438 1.00 20.05 225 ASN A C 1
ATOM 1784 O O . ASN A 1 224 ? 16.199 23.730 56.393 1.00 19.37 225 ASN A O 1
ATOM 1789 N N . ARG A 1 225 ? 15.965 23.392 54.179 1.00 18.60 226 ARG A N 1
ATOM 1790 C CA . ARG A 1 225 ? 16.122 24.796 53.846 1.00 18.73 226 ARG A CA 1
ATOM 1791 C C . ARG A 1 225 ? 14.810 25.294 53.260 1.00 17.67 226 ARG A C 1
ATOM 1792 O O . ARG A 1 225 ? 14.134 24.575 52.520 1.00 19.54 226 ARG A O 1
ATOM 1800 N N . TYR A 1 226 ? 14.454 26.524 53.603 1.00 17.11 227 TYR A N 1
ATOM 1801 C CA . TYR A 1 226 ? 13.239 27.140 53.099 1.00 16.97 227 TYR A CA 1
ATOM 1802 C C . TYR A 1 226 ? 13.636 28.401 52.351 1.00 16.40 227 TYR A C 1
ATOM 1803 O O . TYR A 1 226 ? 14.181 29.341 52.932 1.00 17.15 227 TYR A O 1
ATOM 1812 N N . VAL A 1 227 ? 13.373 28.401 51.051 1.00 15.89 228 VAL A N 1
ATOM 1813 C CA . VAL A 1 227 ? 13.699 29.524 50.189 1.00 16.37 228 VAL A CA 1
ATOM 1814 C C . VAL A 1 227 ? 12.424 30.195 49.705 1.00 16.61 228 VAL A C 1
ATOM 1815 O O . VAL A 1 227 ? 11.530 29.533 49.181 1.00 17.78 228 VAL A O 1
ATOM 1819 N N . ASN A 1 228 ? 12.338 31.506 49.897 1.00 17.03 229 ASN A N 1
ATOM 1820 C CA . ASN A 1 228 ? 11.177 32.260 49.449 1.00 17.88 229 ASN A CA 1
ATOM 1821 C C . ASN A 1 228 ? 11.659 33.635 49.022 1.00 16.72 229 ASN A C 1
ATOM 1822 O O . ASN A 1 228 ? 11.860 34.519 49.857 1.00 17.38 229 ASN A O 1
ATOM 1827 N N . PHE A 1 229 ? 11.850 33.806 47.719 1.00 16.91 230 PHE A N 1
ATOM 1828 C CA . PHE A 1 229 ? 12.320 35.068 47.167 1.00 18.36 230 PHE A CA 1
ATOM 1829 C C . PHE A 1 229 ? 11.225 35.758 46.366 1.00 19.08 230 PHE A C 1
ATOM 1830 O O . PHE A 1 229 ? 10.643 35.170 45.451 1.00 19.60 230 PHE A O 1
ATOM 1838 N N . GLN A 1 230 ? 10.957 37.011 46.722 1.00 20.04 231 GLN A N 1
ATOM 1839 C CA . GLN A 1 230 ? 9.949 37.825 46.057 1.00 21.54 231 GLN A CA 1
ATOM 1840 C C . GLN A 1 230 ? 10.611 38.755 45.049 1.00 19.64 231 GLN A C 1
ATOM 1841 O O . GLN A 1 230 ? 11.309 39.691 45.434 1.00 19.11 231 GLN A O 1
ATOM 1847 N N . PHE A 1 231 ? 10.399 38.498 43.763 1.00 20.76 232 PHE A N 1
ATOM 1848 C CA . PHE A 1 231 ? 10.967 39.347 42.725 1.00 21.09 232 PHE A CA 1
ATOM 1849 C C . PHE A 1 231 ? 9.846 40.195 42.131 1.00 23.04 232 PHE A C 1
ATOM 1850 O O . PHE A 1 231 ? 8.668 39.902 42.332 1.00 23.03 232 PHE A O 1
ATOM 1858 N N . THR A 1 232 ? 10.215 41.245 41.406 1.00 24.46 233 THR A N 1
ATOM 1859 C CA . THR A 1 232 ? 9.226 42.118 40.785 1.00 26.26 233 THR A CA 1
ATOM 1860 C C . THR A 1 232 ? 8.570 41.377 39.629 1.00 28.56 233 THR A C 1
ATOM 1861 O O . THR A 1 232 ? 7.430 41.660 39.258 1.00 28.77 233 THR A O 1
ATOM 1865 N N . SER A 1 233 ? 9.306 40.423 39.067 1.00 30.18 234 SER A N 1
ATOM 1866 C CA . SER A 1 233 ? 8.820 39.628 37.949 1.00 32.44 234 SER A CA 1
ATOM 1867 C C . SER A 1 233 ? 8.848 38.150 38.314 1.00 33.1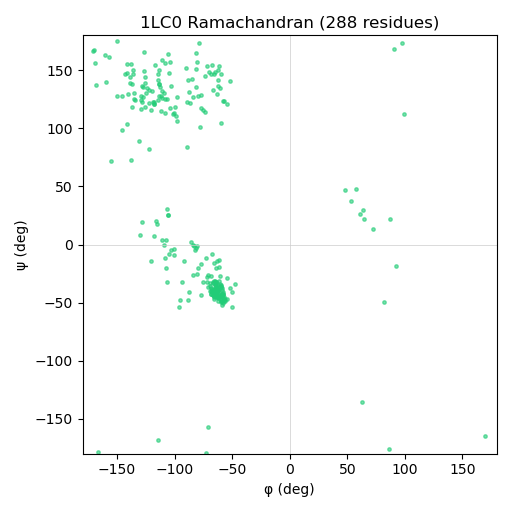5 234 SER A C 1
ATOM 1868 O O . SER A 1 233 ? 9.792 37.435 37.974 1.00 34.40 234 SER A O 1
ATOM 1871 N N . GLY A 1 234 ? 7.813 37.698 39.015 1.00 33.48 235 GLY A N 1
ATOM 1872 C CA . GLY A 1 234 ? 7.745 36.304 39.410 1.00 33.23 235 GLY A CA 1
ATOM 1873 C C . GLY A 1 234 ? 8.218 36.069 40.831 1.00 32.97 235 GLY A C 1
ATOM 1874 O O . GLY A 1 234 ? 8.718 36.980 41.493 1.00 33.36 235 GLY A O 1
ATOM 1875 N N . SER A 1 235 ? 8.060 34.836 41.299 1.00 32.17 236 SER A N 1
ATOM 1876 C CA . SER A 1 235 ? 8.464 34.470 42.649 1.00 30.49 236 SER A CA 1
ATOM 1877 C C . SER A 1 235 ? 9.077 33.076 42.684 1.00 28.57 236 SER A C 1
ATOM 1878 O O . SER A 1 235 ? 8.801 32.242 41.822 1.00 28.56 236 SER A O 1
ATOM 1881 N N . LEU A 1 236 ? 9.912 32.832 43.689 1.00 24.47 237 LEU A N 1
ATOM 1882 C CA . LEU A 1 236 ? 10.567 31.540 43.852 1.00 22.07 237 LEU A CA 1
ATOM 1883 C C . LEU A 1 236 ? 10.353 31.044 45.273 1.00 21.08 237 LEU A C 1
ATOM 1884 O O . LEU A 1 236 ? 10.690 31.738 46.232 1.00 21.62 237 LEU A O 1
ATOM 1889 N N . GLU A 1 237 ? 9.799 29.845 45.417 1.00 19.29 238 GLU A N 1
ATOM 1890 C CA . GLU A 1 237 ? 9.557 29.300 46.745 1.00 19.78 238 GLU A CA 1
ATOM 1891 C C . GLU A 1 237 ? 10.090 27.884 46.908 1.00 18.62 238 GLU A C 1
ATOM 1892 O O . GLU A 1 237 ? 9.851 27.232 47.923 1.00 18.15 238 GLU A O 1
ATOM 1898 N N . GLU A 1 238 ? 10.827 27.413 45.909 1.00 18.68 239 GLU A N 1
ATOM 1899 C CA . GLU A 1 238 ? 11.393 26.076 45.968 1.00 19.28 239 GLU A CA 1
ATOM 1900 C C . GLU A 1 238 ? 12.562 25.921 45.009 1.00 17.12 239 GLU A C 1
ATOM 1901 O O . GLU A 1 238 ? 12.538 26.438 43.891 1.00 17.99 239 GLU A O 1
ATOM 1907 N N . VAL A 1 239 ? 13.591 25.218 45.469 1.00 16.52 240 VAL A N 1
ATOM 1908 C CA . VAL A 1 239 ? 14.770 24.952 44.658 1.00 14.96 240 VAL A CA 1
ATOM 1909 C C . VAL A 1 239 ? 14.865 23.441 44.524 1.00 14.93 240 VAL A C 1
ATOM 1910 O O . VAL A 1 239 ? 14.915 22.724 45.522 1.00 16.04 240 VAL A O 1
ATOM 1914 N N . PRO A 1 240 ? 14.878 22.933 43.287 1.00 16.53 241 PRO A N 1
ATOM 1915 C CA . PRO A 1 240 ? 14.964 21.486 43.078 1.00 17.21 241 PRO A CA 1
ATOM 1916 C C . PRO A 1 240 ? 16.296 20.853 43.470 1.00 16.82 241 PRO A C 1
ATOM 1917 O O . PRO A 1 240 ? 17.354 21.473 43.363 1.00 17.19 241 PRO A O 1
ATOM 1921 N N . SER A 1 241 ? 16.220 19.616 43.947 1.00 16.38 242 SER A N 1
ATOM 1922 C CA . SER A 1 241 ? 17.397 18.838 44.328 1.00 16.01 242 SER A CA 1
ATOM 1923 C C . SER A 1 241 ? 17.213 17.487 43.649 1.00 16.06 242 SER A C 1
ATOM 1924 O O . SER A 1 241 ? 16.630 16.570 44.228 1.00 18.67 242 SER A O 1
ATOM 1927 N N . VAL A 1 242 ? 17.699 17.377 42.416 1.00 13.36 243 VAL A N 1
ATOM 1928 C CA . VAL A 1 242 ? 17.562 16.144 41.644 1.00 13.95 243 VAL A CA 1
ATOM 1929 C C . VAL A 1 242 ? 18.859 15.352 41.551 1.00 11.60 243 VAL A C 1
ATOM 1930 O O . VAL A 1 242 ? 18.874 14.230 41.045 1.00 11.39 243 VAL A O 1
ATOM 1934 N N . GLY A 1 243 ? 19.947 15.949 42.025 1.00 12.24 244 GLY A N 1
ATOM 1935 C CA . GLY A 1 243 ? 21.234 15.280 42.015 1.00 12.64 244 GLY A CA 1
ATOM 1936 C C . GLY A 1 243 ? 21.668 15.047 43.447 1.00 13.21 244 GLY A C 1
ATOM 1937 O O . GLY A 1 243 ? 20.871 15.215 44.369 1.00 13.81 244 GLY A O 1
ATOM 1938 N N . VAL A 1 244 ? 22.927 14.667 43.638 1.00 12.31 245 VAL A N 1
ATOM 1939 C CA . VAL A 1 244 ? 23.448 14.416 44.978 1.00 12.94 245 VAL A CA 1
ATOM 1940 C C . VAL A 1 244 ? 24.744 15.194 45.208 1.00 11.39 245 VAL A C 1
ATOM 1941 O O . VAL A 1 244 ? 25.519 14.877 46.116 1.00 13.18 245 VAL A O 1
ATOM 1945 N N . ASN A 1 245 ? 24.967 16.223 44.396 1.00 11.09 246 ASN A N 1
ATOM 1946 C CA . ASN A 1 245 ? 26.175 17.033 44.502 1.00 10.07 246 ASN A CA 1
ATOM 1947 C C . ASN A 1 245 ? 27.414 16.158 44.578 1.00 11.13 246 ASN A C 1
ATOM 1948 O O . ASN A 1 245 ? 28.304 16.365 45.403 1.00 11.30 246 ASN A O 1
ATOM 1953 N N . LYS A 1 246 ? 27.468 15.183 43.680 1.00 11.70 247 LYS A N 1
ATOM 1954 C CA . LYS A 1 246 ? 28.586 14.258 43.630 1.00 11.28 247 LYS A CA 1
ATOM 1955 C C . LYS A 1 246 ? 29.907 14.981 43.374 1.00 11.55 247 LYS A C 1
ATOM 1956 O O . LYS A 1 246 ? 29.991 15.858 42.514 1.00 11.86 247 LYS A O 1
ATOM 1962 N N . ASN A 1 247 ? 30.930 14.609 44.138 1.00 10.96 248 ASN A N 1
ATOM 1963 C CA . ASN A 1 247 ? 32.270 15.179 43.993 1.00 11.59 248 ASN A CA 1
ATOM 1964 C C . ASN A 1 247 ? 32.363 16.681 44.234 1.00 10.49 248 ASN A C 1
ATOM 1965 O O . ASN A 1 247 ? 33.262 17.341 43.710 1.00 10.60 248 ASN A O 1
ATOM 1970 N N . ILE A 1 248 ? 31.458 17.231 45.033 1.00 9.58 249 ILE A N 1
ATOM 1971 C CA . ILE A 1 248 ? 31.487 18.664 45.280 1.00 9.13 249 ILE A CA 1
ATOM 1972 C C . ILE A 1 248 ? 32.763 19.111 46.004 1.00 8.01 249 ILE A C 1
ATOM 1973 O O . ILE A 1 248 ? 33.282 20.191 45.726 1.00 9.29 249 ILE A O 1
ATOM 1978 N N . PHE A 1 249 ? 33.288 18.295 46.915 1.00 8.48 250 PHE A N 1
ATOM 1979 C CA . PHE A 1 249 ? 34.516 18.698 47.581 1.00 8.54 250 PHE A CA 1
ATOM 1980 C C . PHE A 1 249 ? 35.706 18.671 46.622 1.00 7.87 250 PHE A C 1
ATOM 1981 O O . PHE A 1 249 ? 36.609 19.498 46.740 1.00 8.17 250 PHE A O 1
ATOM 1989 N N . LEU A 1 250 ? 35.707 17.748 45.659 1.00 8.59 251 LEU A N 1
ATOM 1990 C CA . LEU A 1 250 ? 36.786 17.723 44.671 1.00 8.68 251 LEU A CA 1
ATOM 1991 C C . LEU A 1 250 ? 36.705 19.004 43.845 1.00 8.78 251 LEU A C 1
ATOM 1992 O O . LEU A 1 250 ? 37.729 19.536 43.420 1.00 9.70 251 LEU A O 1
ATOM 1997 N N . LYS A 1 251 ? 35.493 19.503 43.610 1.00 8.42 252 LYS A N 1
ATOM 1998 C CA . LYS A 1 251 ? 35.354 20.743 42.860 1.00 9.36 252 LYS A CA 1
ATOM 1999 C C . LYS A 1 251 ? 36.018 21.882 43.625 1.00 8.57 252 LYS A C 1
ATOM 2000 O O . LYS A 1 251 ? 36.641 22.760 43.027 1.00 10.03 252 LYS A O 1
ATOM 2006 N N . ASP A 1 252 ? 35.875 21.875 44.947 1.00 8.47 253 ASP A N 1
ATOM 2007 C CA . ASP A 1 252 ? 36.510 22.902 45.758 1.00 8.06 253 ASP A CA 1
ATOM 2008 C C . ASP A 1 252 ? 38.026 22.717 45.722 1.00 8.39 253 ASP A C 1
ATOM 2009 O O . ASP A 1 252 ? 38.773 23.688 45.597 1.00 9.00 253 ASP A O 1
ATOM 2014 N N . GLN A 1 253 ? 38.486 21.475 45.832 1.00 8.22 254 GLN A N 1
ATOM 2015 C CA . GLN A 1 253 ? 39.918 21.233 45.782 1.00 8.36 254 GLN A CA 1
ATOM 2016 C C . GLN A 1 253 ? 40.478 21.716 44.445 1.00 8.65 254 GLN A C 1
ATOM 2017 O O . GLN A 1 253 ? 41.591 22.235 44.392 1.00 9.00 254 GLN A O 1
ATOM 2023 N N . ASP A 1 254 ? 39.712 21.542 43.368 1.00 8.48 255 ASP A N 1
ATOM 2024 C CA . ASP A 1 254 ? 40.159 21.995 42.047 1.00 8.23 255 ASP A CA 1
ATOM 2025 C C . ASP A 1 254 ? 40.443 23.499 42.057 1.00 9.60 255 ASP A C 1
ATOM 2026 O O . ASP A 1 254 ? 41.408 23.961 41.445 1.00 10.02 255 ASP A O 1
ATOM 2031 N N . ILE A 1 255 ? 39.594 24.270 42.733 1.00 9.15 256 ILE A N 1
ATOM 2032 C CA . ILE A 1 255 ? 39.790 25.715 42.814 1.00 10.12 256 ILE A CA 1
ATOM 2033 C C . ILE A 1 255 ? 41.086 25.996 43.566 1.00 9.33 256 ILE A C 1
ATOM 2034 O O . ILE A 1 255 ? 41.898 26.818 43.146 1.00 10.60 256 ILE A O 1
ATOM 2039 N N . PHE A 1 256 ? 41.281 25.298 44.679 1.00 9.59 257 PHE A N 1
ATOM 2040 C CA . PHE A 1 256 ? 42.488 25.478 45.475 1.00 9.69 257 PHE A CA 1
ATOM 2041 C C . PHE A 1 256 ? 43.731 25.183 44.630 1.00 9.31 257 PHE A C 1
ATOM 2042 O O . PHE A 1 256 ? 44.717 25.917 44.682 1.00 9.73 257 PHE A O 1
ATOM 2050 N N . VAL A 1 257 ? 43.681 24.111 43.849 1.00 9.22 258 VAL A N 1
ATOM 2051 C CA . VAL A 1 257 ? 44.815 23.752 43.004 1.00 9.07 258 VAL A CA 1
ATOM 2052 C C . VAL A 1 257 ? 45.081 24.843 41.960 1.00 9.48 258 VAL A C 1
ATOM 2053 O O . VAL A 1 257 ? 46.236 25.138 41.652 1.00 10.14 258 VAL A O 1
ATOM 2057 N N . GLN A 1 258 ? 44.027 25.453 41.422 1.00 9.91 259 GLN A N 1
ATOM 2058 C CA . GLN A 1 258 ? 44.218 26.537 40.461 1.00 9.99 259 GLN A CA 1
ATOM 2059 C C . GLN A 1 258 ? 45.000 27.662 41.132 1.00 10.34 259 GLN A C 1
ATOM 2060 O O . GLN A 1 258 ? 45.822 28.319 40.497 1.00 11.28 259 GLN A O 1
ATOM 2066 N N . LYS A 1 259 ? 44.748 27.884 42.420 1.00 10.34 260 LYS A N 1
ATOM 2067 C CA . LYS A 1 259 ? 45.469 28.922 43.150 1.00 10.67 260 LYS A CA 1
ATOM 2068 C C . LYS A 1 259 ? 46.933 28.523 43.341 1.00 11.13 260 LYS A C 1
ATOM 2069 O O . LYS A 1 259 ? 47.835 29.355 43.213 1.00 11.38 260 LYS A O 1
ATOM 2075 N N . LEU A 1 260 ? 47.173 27.251 43.640 1.00 11.12 261 LEU A N 1
ATOM 2076 C CA . LEU A 1 260 ? 48.538 26.764 43.820 1.00 11.29 261 LEU A CA 1
ATOM 2077 C C . LEU A 1 260 ? 49.327 26.873 42.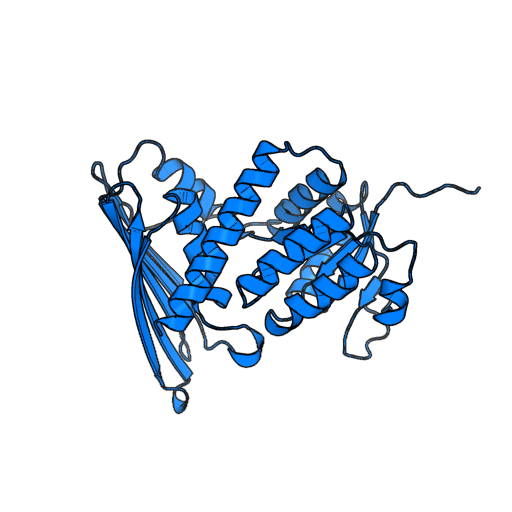517 1.00 12.17 261 LEU A C 1
ATOM 2078 O O . LEU A 1 260 ? 50.538 27.096 42.533 1.00 13.60 261 LEU A O 1
ATOM 2083 N N . LEU A 1 261 ? 48.639 26.709 41.394 1.00 11.78 262 LEU A N 1
ATOM 2084 C CA . LEU A 1 261 ? 49.275 26.787 40.079 1.00 12.85 262 LEU A CA 1
ATOM 2085 C C . LEU A 1 261 ? 49.384 28.229 39.589 1.00 12.65 262 LEU A C 1
ATOM 2086 O O . LEU A 1 261 ? 49.898 28.488 38.497 1.00 13.88 262 LEU A O 1
ATOM 2091 N N . ASP A 1 262 ? 48.898 29.164 40.398 1.00 12.30 263 ASP A N 1
ATOM 2092 C CA . ASP A 1 262 ? 48.923 30.586 40.063 1.00 13.65 263 ASP A CA 1
ATOM 2093 C C . ASP A 1 262 ? 48.186 30.840 38.751 1.00 13.64 263 ASP A C 1
ATOM 2094 O O . ASP A 1 262 ? 48.682 31.545 37.866 1.00 15.38 263 ASP A O 1
ATOM 2099 N N . GLN A 1 263 ? 46.992 30.264 38.639 1.00 12.52 264 GLN A N 1
ATOM 2100 C CA . GLN A 1 263 ? 46.165 30.417 37.451 1.00 13.16 264 GLN A CA 1
ATOM 2101 C C . GLN A 1 263 ? 44.869 31.165 37.748 1.00 13.01 264 GLN A C 1
ATOM 2102 O O . GLN A 1 263 ? 43.918 31.111 36.972 1.00 14.15 264 GLN A O 1
ATOM 2108 N N . VAL A 1 264 ? 44.835 31.863 38.881 1.00 13.49 265 VAL A N 1
ATOM 2109 C CA . VAL A 1 264 ? 43.666 32.648 39.261 1.00 14.27 265 VAL A CA 1
ATOM 2110 C C . VAL A 1 264 ? 44.050 34.127 39.231 1.00 14.11 265 VAL A C 1
ATOM 2111 O O . VAL A 1 264 ? 45.040 34.532 39.835 1.00 15.76 265 VAL A O 1
ATOM 2115 N N . SER A 1 265 ? 43.265 34.928 38.518 1.00 15.69 266 SER A N 1
ATOM 2116 C CA . SER A 1 265 ? 43.544 36.356 38.392 1.00 16.21 266 SER A CA 1
ATOM 2117 C C . SER A 1 265 ? 43.513 37.111 39.715 1.00 15.77 266 SER A C 1
ATOM 2118 O O . SER A 1 265 ? 42.826 36.717 40.663 1.00 14.81 266 SER A O 1
ATOM 2121 N N . ALA A 1 266 ? 44.259 38.210 39.766 1.00 16.17 267 ALA A N 1
ATOM 2122 C CA . ALA A 1 266 ? 44.310 39.045 40.955 1.00 16.24 267 ALA A CA 1
ATOM 2123 C C . ALA A 1 266 ? 42.905 39.543 41.281 1.00 16.55 267 ALA A C 1
ATOM 2124 O O . ALA A 1 266 ? 42.517 39.606 42.447 1.00 15.87 267 ALA A O 1
ATOM 2126 N N . GLU A 1 267 ? 42.140 39.891 40.250 1.00 17.01 268 GLU A N 1
ATOM 2127 C CA . GLU A 1 267 ? 40.787 40.386 40.462 1.00 18.32 268 GLU A CA 1
ATOM 2128 C C . GLU A 1 267 ? 39.878 39.309 41.051 1.00 16.81 268 GLU A C 1
ATOM 2129 O O . GLU A 1 267 ? 39.059 39.594 41.923 1.00 16.48 268 GLU A O 1
ATOM 2135 N N . ASP A 1 268 ? 40.022 38.075 40.578 1.00 16.54 269 ASP A N 1
ATOM 2136 C CA . ASP A 1 268 ? 39.209 36.976 41.090 1.00 16.35 269 ASP A CA 1
ATOM 2137 C C . ASP A 1 268 ? 39.577 36.670 42.536 1.00 14.59 269 ASP A C 1
ATOM 2138 O O . ASP A 1 268 ? 38.708 36.405 43.363 1.00 15.52 269 ASP A O 1
ATOM 2143 N N . LEU A 1 269 ? 40.869 36.710 42.839 1.00 14.43 270 LEU A N 1
ATOM 2144 C CA . LEU A 1 269 ? 41.330 36.454 44.199 1.00 13.87 270 LEU A CA 1
ATOM 2145 C C . LEU A 1 269 ? 40.800 37.539 45.135 1.00 14.05 270 LEU A C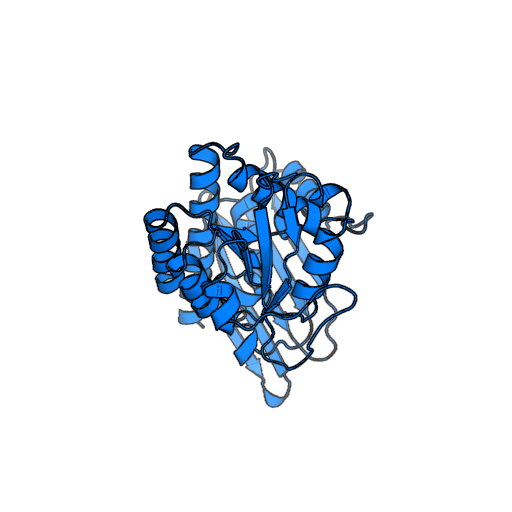 1
ATOM 2146 O O . LEU A 1 269 ? 40.338 37.253 46.243 1.00 13.79 270 LEU A O 1
ATOM 2151 N N . ALA A 1 270 ? 40.856 38.786 44.675 1.00 14.15 271 ALA A N 1
ATOM 2152 C CA . ALA A 1 270 ? 40.398 39.920 45.466 1.00 13.52 271 ALA A CA 1
ATOM 2153 C C . ALA A 1 270 ? 38.895 39.904 45.723 1.00 14.27 271 ALA A C 1
ATOM 2154 O O . ALA A 1 270 ? 38.450 40.196 46.832 1.00 14.47 271 ALA A O 1
ATOM 2156 N N . ALA A 1 271 ? 38.115 39.568 44.700 1.00 14.64 272 ALA A N 1
ATOM 2157 C CA . ALA A 1 271 ? 36.665 39.529 44.842 1.00 15.27 272 ALA A CA 1
ATOM 2158 C C . ALA A 1 271 ? 36.236 38.468 45.850 1.00 13.79 272 ALA A C 1
ATOM 2159 O O . ALA A 1 271 ? 35.330 38.698 46.653 1.00 14.81 272 ALA A O 1
ATOM 2161 N N . GLU A 1 272 ? 36.885 37.306 45.810 1.00 13.32 273 GLU A N 1
ATOM 2162 C CA . GLU A 1 272 ? 36.546 36.235 46.735 1.00 12.39 273 GLU A CA 1
ATOM 2163 C C . GLU A 1 272 ? 36.875 36.640 48.166 1.00 11.66 273 GLU A C 1
ATOM 2164 O O . GLU A 1 272 ? 36.061 36.463 49.072 1.00 12.59 273 GLU A O 1
ATOM 2170 N N . LYS A 1 273 ? 38.067 37.189 48.363 1.00 12.28 274 LYS A N 1
ATOM 2171 C CA . LYS A 1 273 ? 38.501 37.616 49.685 1.00 12.83 274 LYS A CA 1
ATOM 2172 C C . LYS A 1 273 ? 37.545 38.668 50.254 1.00 12.71 274 LYS A C 1
ATOM 2173 O O . LYS A 1 273 ? 37.177 38.621 51.430 1.00 13.11 274 LYS A O 1
ATOM 2179 N N . LYS A 1 274 ? 37.137 39.606 49.405 1.00 13.23 275 LYS A N 1
ATOM 2180 C CA . LYS A 1 274 ? 36.231 40.669 49.821 1.00 14.05 275 LYS A CA 1
ATOM 2181 C C . LYS A 1 274 ? 34.906 40.096 50.318 1.00 12.92 275 LYS A C 1
ATOM 2182 O O . LYS A 1 274 ? 34.380 40.522 51.347 1.00 14.16 275 LYS A O 1
ATOM 2188 N N . ARG A 1 275 ? 34.370 39.122 49.589 1.00 13.71 276 ARG A N 1
ATOM 2189 C CA . ARG A 1 275 ? 33.106 38.499 49.972 1.00 12.94 276 ARG A CA 1
ATOM 2190 C C . ARG A 1 275 ? 33.266 37.729 51.281 1.00 12.65 276 ARG A C 1
ATOM 2191 O O . ARG A 1 275 ? 32.428 37.822 52.179 1.00 12.23 276 ARG A O 1
ATOM 2199 N N . ILE A 1 276 ? 34.349 36.963 51.379 1.00 12.16 277 ILE A N 1
ATOM 2200 C CA . ILE A 1 276 ? 34.627 36.178 52.571 1.00 11.94 277 ILE A CA 1
ATOM 2201 C C . ILE A 1 276 ? 34.675 37.055 53.815 1.00 11.30 277 ILE A C 1
ATOM 2202 O O . ILE A 1 276 ? 34.069 36.731 54.835 1.00 11.65 277 ILE A O 1
ATOM 2207 N N . MET A 1 277 ? 35.394 38.169 53.730 1.00 12.03 278 MET A N 1
ATOM 2208 C CA . MET A 1 277 ? 35.504 39.056 54.878 1.00 12.85 278 MET A CA 1
ATOM 2209 C C . MET A 1 277 ? 34.211 39.811 55.172 1.00 12.34 278 MET A C 1
ATOM 2210 O O . MET A 1 277 ? 33.915 40.099 56.333 1.00 12.75 278 MET A O 1
ATOM 2215 N N . HIS A 1 278 ? 33.436 40.123 54.137 1.00 12.82 279 HIS A N 1
ATOM 2216 C CA . HIS A 1 278 ? 32.168 40.805 54.357 1.00 12.98 279 HIS A CA 1
ATOM 2217 C C . HIS A 1 278 ? 31.257 39.887 55.165 1.00 12.36 279 HIS A C 1
ATOM 2218 O O . HIS A 1 278 ? 30.593 40.322 56.105 1.00 13.35 279 HIS A O 1
ATOM 2225 N N . CYS A 1 279 ? 31.227 38.610 54.797 1.00 12.95 280 CYS A N 1
ATOM 2226 C CA . CYS A 1 279 ? 30.389 37.651 55.501 1.00 11.49 280 CYS A CA 1
ATOM 2227 C C . CYS A 1 279 ? 30.845 37.425 56.936 1.00 11.33 280 CYS A C 1
ATOM 2228 O O . CYS A 1 279 ? 30.021 37.373 57.844 1.00 11.87 280 CYS A O 1
ATOM 2231 N N . LEU A 1 280 ? 32.151 37.280 57.146 1.00 11.04 281 LEU A N 1
ATOM 2232 C CA . LEU A 1 280 ? 32.660 37.081 58.501 1.00 11.58 281 LEU A CA 1
ATOM 2233 C C . LEU A 1 280 ? 32.388 38.318 59.361 1.00 11.49 281 LEU A C 1
ATOM 2234 O O . LEU A 1 280 ? 32.131 38.206 60.560 1.00 12.90 281 LEU A O 1
ATOM 2239 N N . GLY A 1 281 ? 32.443 39.492 58.735 1.00 11.74 282 GLY A N 1
ATOM 2240 C CA . GLY A 1 281 ? 32.184 40.732 59.448 1.00 12.87 2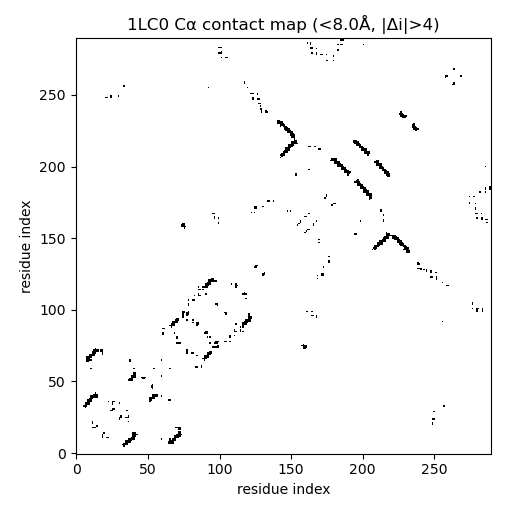82 GLY A CA 1
ATOM 2241 C C . GLY A 1 281 ? 30.736 40.792 59.899 1.00 13.29 282 GLY A C 1
ATOM 2242 O O . GLY A 1 281 ? 30.436 41.235 61.011 1.00 14.56 282 GLY A O 1
ATOM 2243 N N . LEU A 1 282 ? 29.827 40.354 59.033 1.00 13.91 283 LEU A N 1
ATOM 2244 C CA . LEU A 1 282 ? 28.408 40.348 59.371 1.00 13.09 283 LEU A CA 1
ATOM 2245 C C . LEU A 1 282 ? 28.141 39.348 60.489 1.00 13.72 283 LEU A C 1
ATOM 2246 O O . LEU A 1 282 ? 27.393 39.639 61.423 1.00 14.92 283 LEU A O 1
ATOM 2251 N N . ALA A 1 283 ? 28.746 38.166 60.395 1.00 13.59 284 ALA A N 1
ATOM 2252 C CA . ALA A 1 283 ? 28.560 37.146 61.421 1.00 13.22 284 ALA A CA 1
ATOM 2253 C C . ALA A 1 283 ? 28.989 37.699 62.776 1.00 13.30 284 ALA A C 1
ATOM 2254 O O . ALA A 1 283 ? 28.311 37.498 63.784 1.00 13.96 284 ALA A O 1
ATOM 2256 N N . SER A 1 284 ? 30.124 38.391 62.786 1.00 13.59 285 SER A N 1
ATOM 2257 C CA . SER A 1 284 ? 30.648 38.985 64.008 1.00 14.62 285 SER A CA 1
ATOM 2258 C C . SER A 1 284 ? 29.686 40.031 64.564 1.00 15.36 285 SER A C 1
ATOM 2259 O O . SER A 1 284 ? 29.402 40.046 65.763 1.00 16.76 285 SER A O 1
ATOM 2262 N N . ASP A 1 285 ? 29.184 40.904 63.697 1.00 15.27 286 ASP A N 1
ATOM 2263 C CA . ASP A 1 285 ? 28.249 41.936 64.140 1.00 16.80 286 ASP A CA 1
ATOM 2264 C C . ASP A 1 285 ? 26.955 41.319 64.662 1.00 17.75 286 ASP A C 1
ATOM 2265 O O . ASP A 1 285 ? 26.416 41.752 65.679 1.00 18.41 286 ASP A O 1
ATOM 2270 N N . ILE A 1 286 ? 26.461 40.308 63.954 1.00 16.48 287 ILE A N 1
ATOM 2271 C CA . ILE A 1 286 ? 25.233 39.622 64.337 1.00 16.85 287 ILE A CA 1
ATOM 2272 C C . ILE A 1 286 ? 25.359 39.009 65.728 1.00 18.49 287 ILE A C 1
ATOM 2273 O O . ILE A 1 286 ? 24.434 39.089 66.540 1.00 19.27 287 ILE A O 1
ATOM 2278 N N . GLN A 1 287 ? 26.505 38.397 66.002 1.00 18.84 288 GLN A N 1
ATOM 2279 C CA . GLN A 1 287 ? 26.742 37.777 67.296 1.00 21.05 288 GLN A CA 1
ATOM 2280 C C . GLN A 1 287 ? 26.693 38.818 68.410 1.00 21.76 288 GLN A C 1
ATOM 2281 O O . GLN A 1 287 ? 26.206 38.543 69.509 1.00 23.43 288 GLN A O 1
ATOM 2287 N N . LYS A 1 288 ? 27.194 40.015 68.121 1.00 22.00 289 LYS A N 1
ATOM 2288 C CA . LYS A 1 288 ? 27.193 41.092 69.103 1.00 23.19 289 LYS A CA 1
ATOM 2289 C C . LYS A 1 288 ? 25.765 41.545 69.401 1.00 23.76 289 LYS A C 1
ATOM 2290 O O . LYS A 1 288 ? 25.425 41.829 70.550 1.00 24.83 289 LYS A O 1
ATOM 2296 N N . LEU A 1 289 ? 24.927 41.606 68.370 1.00 25.35 290 LEU A N 1
ATOM 2297 C CA . LEU A 1 289 ? 23.539 42.017 68.557 1.00 25.84 290 LEU A CA 1
ATOM 2298 C C . LEU A 1 289 ? 22.763 40.989 69.376 1.00 27.09 290 LEU A C 1
ATOM 2299 O O . LEU A 1 289 ? 21.862 41.345 70.136 1.00 27.92 290 LEU A O 1
ATOM 2304 N N . CYS A 1 290 ? 23.117 39.716 69.220 1.00 27.27 291 CYS A N 1
ATOM 2305 C CA . CYS A 1 290 ? 22.449 38.641 69.950 1.00 27.73 291 CYS A CA 1
ATOM 2306 C C . CYS A 1 290 ? 23.055 38.459 71.338 1.00 28.90 291 CYS A C 1
ATOM 2307 O O . CYS A 1 290 ? 24.125 39.049 71.594 1.00 30.50 291 CYS A O 1
#

Secondary structure (DSSP, 8-state):
------SEEEEEE--SHHHHHHHHHHTSHHHHTTEEEEEEE-SS---EETTEEB--HHHHHH-SSEEEEEE-S-GGGHHHHHHHHHHTT-EEEEESPS-S-HHHHHHHHHHHHHTT--EEEE-GGGGSHHHHHHHHHHTT--EEEEEEEEEES---HHHH--HHHHTHHHHHHHHHHH-S-EEEEEEEEEEGGGTEEEEEEEEE-TTS-EEEEEEEE-TT---EEEEEEEESS-EE------S--TTHHHHHHHHHHHHHTT-S-HHHHHHHHHHHHHHHHHHHHHHHH-

InterPro domains:
  IPR000683 Gfo/Idh/MocA-like oxidoreductase, N-terminal [PF01408] (9-124)
  IPR015249 Biliverdin reductase, catalytic [PF09166] (132-242)
  IPR017094 Biliverdin reductase A [PIRSF037032] (1-295)
  IPR036291 NAD(P)-binding domain superfamily [SSF51735] (7-142)
  IPR051450 Gfo/Idh/MocA Oxidoreductases [PTHR43377] (6-295)

Organism: Rattus norvegicus (NCBI:txid10116)

Nearest PDB structures (foldseek):
  1lc0-assembly1_A  TM=1.003E+00  e=3.558E-64  Rattus norvegicus
  1gcu-assembly1_A  TM=9.907E-01  e=3.497E-56  Rattus norvegicus
  2h63-assembly1_C  TM=9.847E-01  e=6.459E-50  Homo sapiens
  4iq0-assembly1_A  TM=7.510E-01  e=1.045E-14  Streptococcus pneumoniae
  4ew6-assembly1_A-2  TM=7.755E-01  e=4.013E-14  Rhizobium etli CFN 42

GO terms:
  GO:0004074 biliverdin reductase [NAD(P)H] activity (F, IDA)
  GO:0106276 biliberdin reductase (NADH) activity (F, IDA)
  GO:0106276 biliberdin reductase (NADH) activity (F, EXP)
  GO:0106277 biliverdin reductase (NADPH) activity (F, EXP)
  GO:0004074 biliverdin reductase [NAD(P)H] activity (F, TAS)